Protein AF-A0A842WS65-F1 (afdb_monomer_lite)

pLDDT: mean 74.45, std 26.42, range [33.19, 98.75]

Structure (mmCIF, N/CA/C/O backbone):
data_AF-A0A842WS65-F1
#
_entry.id   AF-A0A842WS65-F1
#
loop_
_atom_site.group_PDB
_atom_site.id
_atom_site.type_symbol
_atom_site.label_atom_id
_atom_site.label_alt_id
_atom_site.label_comp_id
_atom_site.label_asym_id
_atom_site.label_entity_id
_atom_site.label_seq_id
_atom_site.pdbx_PDB_ins_code
_atom_site.Cartn_x
_atom_site.Cartn_y
_atom_site.Cartn_z
_atom_site.occupancy
_atom_site.B_iso_or_equiv
_atom_site.auth_seq_id
_atom_site.auth_comp_id
_atom_site.auth_asym_id
_atom_site.auth_atom_id
_atom_site.pdbx_PDB_model_num
ATOM 1 N N . MET A 1 1 ? -5.301 -70.910 -10.678 1.00 36.25 1 MET A N 1
ATOM 2 C CA . MET A 1 1 ? -4.176 -71.791 -11.074 1.00 36.25 1 MET A CA 1
ATOM 3 C C . MET A 1 1 ? -3.152 -70.897 -11.762 1.00 36.25 1 MET A C 1
ATOM 5 O O . MET A 1 1 ? -3.539 -70.263 -12.723 1.00 36.25 1 MET A O 1
ATOM 9 N N . ASN A 1 2 ? -1.916 -70.674 -11.319 1.00 36.38 2 ASN A N 1
ATOM 10 C CA . ASN A 1 2 ? -1.099 -71.299 -10.286 1.00 36.38 2 ASN A CA 1
ATOM 11 C C . ASN A 1 2 ? -0.185 -70.251 -9.634 1.00 36.38 2 ASN A C 1
ATOM 13 O O . ASN A 1 2 ? 0.339 -69.363 -10.297 1.00 36.38 2 ASN A O 1
ATOM 17 N N . SER A 1 3 ? -0.014 -70.435 -8.329 1.00 40.00 3 SER A N 1
ATOM 18 C CA . SER A 1 3 ? 1.043 -69.904 -7.473 1.00 40.00 3 SER A CA 1
ATOM 19 C C . SER A 1 3 ? 2.404 -70.465 -7.885 1.00 40.00 3 SER A C 1
ATOM 21 O O . SER A 1 3 ? 2.458 -71.653 -8.195 1.00 40.00 3 SER A O 1
ATOM 23 N N . VAL A 1 4 ? 3.474 -69.664 -7.792 1.00 44.34 4 VAL A N 1
ATOM 24 C CA . VAL A 1 4 ? 4.787 -70.122 -7.300 1.00 44.34 4 VAL A CA 1
ATOM 25 C C . VAL A 1 4 ? 5.491 -68.955 -6.586 1.00 44.34 4 VAL A C 1
ATOM 27 O O . VAL A 1 4 ? 5.988 -68.027 -7.219 1.00 44.34 4 VAL A O 1
ATOM 30 N N . GLU A 1 5 ? 5.547 -69.033 -5.253 1.00 41.06 5 GLU A N 1
ATOM 31 C CA . GLU A 1 5 ? 6.566 -68.401 -4.402 1.00 41.06 5 GLU A CA 1
ATOM 32 C C . GLU A 1 5 ? 7.975 -68.872 -4.797 1.00 41.06 5 GLU A C 1
ATOM 34 O O . GLU A 1 5 ? 8.160 -70.074 -4.974 1.00 41.06 5 GLU A O 1
ATOM 39 N N . LYS A 1 6 ? 8.994 -67.999 -4.724 1.00 42.66 6 LYS A N 1
ATOM 40 C CA . LYS A 1 6 ? 10.278 -68.359 -4.088 1.00 42.66 6 LYS A CA 1
ATOM 41 C C . LYS A 1 6 ? 10.908 -67.169 -3.362 1.00 42.66 6 LYS A C 1
ATOM 43 O O . LYS A 1 6 ? 11.130 -66.105 -3.925 1.00 42.66 6 LYS A O 1
AT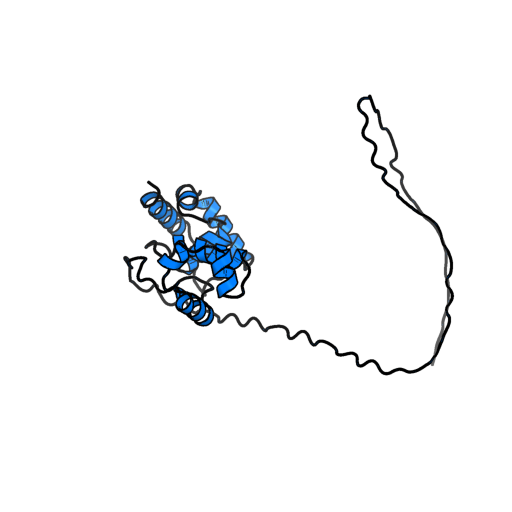OM 48 N N . LYS A 1 7 ? 11.191 -67.427 -2.086 1.00 42.38 7 LYS A N 1
ATOM 49 C CA . LYS A 1 7 ? 11.926 -66.617 -1.112 1.00 42.38 7 LYS A CA 1
ATOM 50 C C . LYS A 1 7 ? 13.417 -66.567 -1.461 1.00 42.38 7 LYS A C 1
ATOM 52 O O . LYS A 1 7 ? 13.964 -67.553 -1.949 1.00 42.38 7 LYS A O 1
ATOM 57 N N . GLY A 1 8 ? 14.076 -65.471 -1.094 1.00 36.41 8 GLY A N 1
ATOM 58 C CA . GLY A 1 8 ? 15.533 -65.366 -1.068 1.00 36.41 8 GLY A CA 1
ATOM 59 C C . GLY A 1 8 ? 15.984 -64.034 -0.477 1.00 36.41 8 GLY A C 1
ATOM 60 O O . GLY A 1 8 ? 16.108 -63.053 -1.196 1.00 36.41 8 GLY A O 1
ATOM 61 N N . ALA A 1 9 ? 16.199 -64.003 0.838 1.00 36.16 9 ALA A N 1
ATOM 62 C CA . ALA A 1 9 ? 16.915 -62.931 1.519 1.00 36.16 9 ALA A CA 1
ATOM 63 C C . ALA A 1 9 ? 18.428 -63.158 1.367 1.00 36.16 9 ALA A C 1
ATOM 65 O O . ALA A 1 9 ? 18.890 -64.277 1.590 1.00 36.16 9 ALA A O 1
ATOM 66 N N . VAL A 1 10 ? 19.191 -62.109 1.047 1.00 39.78 10 VAL A N 1
ATOM 67 C CA . VAL A 1 10 ? 20.645 -62.062 1.258 1.00 39.78 10 VAL A CA 1
ATOM 68 C C . VAL A 1 10 ? 21.022 -60.715 1.873 1.00 39.78 10 VAL A C 1
ATOM 70 O O . VAL A 1 10 ? 20.519 -59.661 1.498 1.00 39.78 10 VAL A O 1
ATOM 73 N N . VAL A 1 11 ? 21.875 -60.840 2.880 1.00 37.31 11 VAL A N 1
ATOM 74 C CA . VAL A 1 11 ? 22.388 -59.884 3.859 1.00 37.31 11 VAL A CA 1
ATOM 75 C C . VAL A 1 11 ? 23.698 -59.246 3.362 1.00 37.31 11 VAL A C 1
ATOM 77 O O . VAL A 1 11 ? 24.476 -59.919 2.694 1.00 37.31 11 VAL A O 1
ATOM 80 N N . GLY A 1 12 ? 23.985 -58.010 3.798 1.00 33.19 12 GLY A N 1
ATOM 81 C CA . GLY A 1 12 ? 25.326 -57.383 3.810 1.00 33.19 12 GLY A CA 1
ATOM 82 C C . GLY A 1 12 ? 25.545 -56.348 2.695 1.00 33.19 12 GLY A C 1
ATOM 83 O O . GLY A 1 12 ? 25.131 -56.569 1.570 1.00 33.19 12 GLY A O 1
ATOM 84 N N . THR A 1 13 ? 26.191 -55.192 2.884 1.00 42.78 13 THR A N 1
ATOM 85 C CA . THR A 1 13 ? 27.111 -54.755 3.946 1.00 42.78 13 THR A CA 1
ATOM 86 C C . THR A 1 13 ? 27.226 -53.222 3.925 1.00 42.78 13 THR A C 1
ATOM 88 O O . THR A 1 13 ? 27.045 -52.582 2.894 1.00 42.78 13 THR A O 1
ATOM 91 N N . ILE A 1 14 ? 27.541 -52.663 5.088 1.00 40.03 14 ILE A N 1
ATOM 92 C CA . ILE A 1 14 ? 27.748 -51.250 5.423 1.00 40.03 14 ILE A CA 1
ATOM 93 C C . ILE A 1 14 ? 29.035 -50.698 4.783 1.00 40.03 14 ILE A C 1
ATOM 95 O O . ILE A 1 14 ? 30.067 -51.361 4.851 1.00 40.03 14 ILE A O 1
ATOM 99 N N . VAL A 1 15 ? 29.017 -49.449 4.296 1.00 39.81 15 VAL A N 1
ATOM 100 C CA . VAL A 1 15 ? 30.226 -48.608 4.192 1.00 39.81 15 VAL A CA 1
ATOM 101 C C . VAL A 1 15 ? 29.919 -47.222 4.769 1.00 39.81 15 VAL A C 1
ATOM 103 O O . VAL A 1 15 ? 29.344 -46.365 4.104 1.00 39.81 15 VAL A O 1
ATOM 106 N N . PHE A 1 16 ? 30.298 -47.018 6.032 1.00 38.03 16 PHE A N 1
ATOM 107 C CA . PHE A 1 16 ? 30.510 -45.695 6.620 1.00 38.03 16 PHE A CA 1
ATOM 108 C C . PHE A 1 16 ? 31.889 -45.208 6.165 1.00 38.03 16 PHE A C 1
ATOM 110 O O . PHE A 1 16 ? 32.888 -45.861 6.464 1.00 38.03 16 PHE A O 1
ATOM 117 N N . SER A 1 17 ? 31.960 -44.075 5.467 1.00 41.72 17 SER A N 1
ATOM 118 C CA . SER A 1 17 ? 33.228 -43.371 5.253 1.00 41.72 17 SER A CA 1
ATOM 119 C C . SER A 1 17 ? 33.336 -42.268 6.296 1.00 41.72 17 SER A C 1
ATOM 121 O O . SER A 1 17 ? 32.521 -41.345 6.331 1.00 41.72 17 SER A O 1
ATOM 123 N N . GLY A 1 18 ? 34.287 -42.443 7.210 1.00 36.81 18 GLY A N 1
ATOM 124 C CA . GLY A 1 18 ? 34.534 -41.553 8.329 1.00 36.81 18 GLY A CA 1
ATOM 125 C C . GLY A 1 18 ? 35.313 -40.312 7.917 1.00 36.81 18 GLY A C 1
ATOM 126 O O . GLY A 1 18 ? 36.298 -40.394 7.189 1.00 36.81 18 GLY A O 1
ATOM 127 N N . ILE A 1 19 ? 34.909 -39.171 8.468 1.00 41.81 19 ILE A N 1
ATOM 128 C CA . ILE A 1 19 ? 35.788 -38.018 8.646 1.00 41.81 19 ILE A CA 1
ATOM 129 C C . ILE A 1 19 ? 35.667 -37.591 10.111 1.00 41.81 19 ILE A C 1
ATOM 131 O O . ILE A 1 19 ? 34.775 -36.854 10.513 1.00 41.81 19 ILE A O 1
ATOM 135 N N . ALA A 1 20 ? 36.579 -38.128 10.910 1.00 37.66 20 ALA A N 1
ATOM 136 C CA . ALA A 1 20 ? 37.087 -37.569 12.157 1.00 37.66 20 ALA A CA 1
ATOM 137 C C . ALA A 1 20 ? 38.602 -37.439 11.889 1.00 37.66 20 ALA A C 1
ATOM 139 O O . ALA A 1 20 ? 39.156 -38.298 11.210 1.00 37.66 20 ALA A O 1
ATOM 140 N N . LEU A 1 21 ? 39.384 -36.448 12.295 1.00 36.41 21 LEU A N 1
ATOM 141 C CA . LEU A 1 21 ? 39.378 -35.502 13.401 1.00 36.41 21 LEU A CA 1
ATOM 142 C C . LEU A 1 21 ? 40.657 -34.666 13.175 1.00 36.41 21 LEU A C 1
ATOM 144 O O . LEU A 1 21 ? 41.669 -35.263 12.817 1.00 36.41 21 LEU A O 1
ATOM 148 N N . LEU A 1 22 ? 40.674 -33.360 13.458 1.00 37.03 22 LEU A N 1
ATOM 149 C CA . LEU A 1 22 ? 41.821 -32.747 14.154 1.00 37.03 22 LEU A CA 1
ATOM 150 C C . LEU A 1 22 ? 41.483 -31.339 14.651 1.00 37.03 22 LEU A C 1
ATOM 152 O O . LEU A 1 22 ? 41.549 -30.347 13.933 1.00 37.03 22 LEU A O 1
ATOM 156 N N . LEU A 1 23 ? 41.112 -31.306 15.930 1.00 38.16 23 LEU A N 1
ATOM 157 C CA . LEU A 1 23 ? 41.111 -30.134 16.792 1.00 38.16 23 LEU A CA 1
ATOM 158 C C . LEU A 1 23 ? 42.559 -29.775 17.156 1.00 38.16 23 LEU A C 1
ATOM 160 O O . LEU A 1 23 ? 43.292 -30.629 17.655 1.00 38.16 23 LEU A O 1
ATOM 164 N N . LEU A 1 24 ? 42.930 -28.504 17.011 1.00 40.28 24 LEU A N 1
ATOM 165 C CA . LEU A 1 24 ? 43.974 -27.881 17.824 1.00 40.28 24 LEU A CA 1
ATOM 166 C C . LEU A 1 24 ? 43.319 -26.794 18.674 1.00 40.28 24 LEU A C 1
ATOM 168 O O . LEU A 1 24 ? 42.900 -25.754 18.174 1.00 40.28 24 LEU A O 1
ATOM 172 N N . ILE A 1 25 ? 43.203 -27.086 19.968 1.00 47.69 25 ILE A N 1
ATOM 173 C CA . ILE A 1 25 ? 42.774 -26.157 21.011 1.00 47.69 25 ILE A CA 1
ATOM 174 C C . ILE A 1 25 ? 44.030 -25.497 21.586 1.00 47.69 25 ILE A C 1
ATOM 176 O O . ILE A 1 25 ? 44.954 -26.195 22.001 1.00 47.69 25 ILE A O 1
ATOM 180 N N . ALA A 1 26 ? 44.017 -24.170 21.695 1.00 40.81 26 ALA A N 1
ATOM 181 C CA . ALA A 1 26 ? 44.806 -23.443 22.682 1.00 40.81 26 ALA A CA 1
ATOM 182 C C . ALA A 1 26 ? 43.869 -22.515 23.479 1.00 40.81 26 ALA A C 1
ATOM 184 O O . ALA A 1 26 ? 43.263 -21.600 22.932 1.00 40.81 26 ALA A O 1
ATOM 185 N N . SER A 1 27 ? 43.725 -22.875 24.759 1.00 41.81 27 SER A N 1
ATOM 186 C CA . SER A 1 27 ? 43.326 -22.131 25.972 1.00 41.81 27 SER A CA 1
ATOM 187 C C . SER A 1 27 ? 43.195 -20.599 25.863 1.00 41.81 27 SER A C 1
ATOM 189 O O . SER A 1 27 ? 44.011 -19.969 25.206 1.00 41.81 27 SER A O 1
ATOM 191 N N . SER A 1 28 ? 42.300 -19.900 26.567 1.00 43.81 28 SER A N 1
ATOM 192 C CA . SER A 1 28 ? 41.825 -20.094 27.947 1.00 43.81 28 SER A CA 1
ATOM 193 C C . SER A 1 28 ? 40.566 -19.252 28.218 1.00 43.81 28 SER A C 1
ATOM 195 O O . SER A 1 28 ? 40.611 -18.039 28.036 1.00 43.81 28 SER A O 1
ATOM 197 N N . ASN A 1 29 ? 39.480 -19.853 28.709 1.00 49.78 29 ASN A N 1
ATOM 198 C CA . ASN A 1 29 ? 38.799 -19.443 29.947 1.00 49.78 29 ASN A CA 1
ATOM 199 C C . ASN A 1 29 ? 37.541 -20.288 30.181 1.00 49.78 29 ASN A C 1
ATOM 201 O O . ASN A 1 29 ? 36.816 -20.669 29.269 1.00 49.78 29 ASN A O 1
ATOM 205 N N . THR A 1 30 ? 37.355 -20.624 31.447 1.00 45.31 30 THR A N 1
ATOM 206 C CA . THR A 1 30 ? 36.402 -21.576 32.007 1.00 45.31 30 THR A CA 1
ATOM 207 C C . THR A 1 30 ? 34.962 -21.073 31.943 1.00 45.31 30 THR A C 1
ATOM 209 O O . THR A 1 30 ? 34.657 -20.065 32.574 1.00 45.31 30 THR A O 1
ATOM 212 N N . PHE A 1 31 ? 34.059 -21.819 31.305 1.00 43.34 31 PHE A N 1
ATOM 213 C CA . PHE A 1 31 ? 32.659 -21.864 31.732 1.00 43.34 31 PHE A CA 1
ATOM 214 C C . PHE A 1 31 ? 32.044 -23.224 31.378 1.00 43.34 31 PHE A C 1
ATOM 216 O O . PHE A 1 31 ? 31.830 -23.559 30.216 1.00 43.34 31 PHE A O 1
ATOM 223 N N . SER A 1 32 ? 31.820 -24.030 32.413 1.00 38.50 32 SER A N 1
ATOM 224 C CA . SER A 1 32 ? 31.104 -25.300 32.358 1.00 38.50 32 SER A CA 1
ATOM 225 C C . SER A 1 32 ? 29.605 -25.049 32.230 1.00 38.50 32 SER A C 1
ATOM 227 O O . SER A 1 32 ? 29.029 -24.496 33.160 1.00 38.50 32 SER A O 1
ATOM 229 N N . VAL A 1 33 ? 28.960 -25.556 31.177 1.00 44.59 33 VAL A N 1
ATOM 230 C CA . VAL A 1 33 ? 27.624 -26.166 31.288 1.00 44.59 33 VAL A CA 1
ATOM 231 C C . VAL A 1 33 ? 27.581 -27.390 30.374 1.00 44.59 33 VAL A C 1
ATOM 233 O O . VAL A 1 33 ? 28.032 -27.375 29.235 1.00 44.59 33 VAL A O 1
ATOM 236 N N . VAL A 1 34 ? 27.109 -28.476 30.969 1.00 40.84 34 VAL A N 1
ATOM 237 C CA . VAL A 1 34 ? 27.192 -29.875 30.563 1.00 40.84 34 VAL A CA 1
ATOM 238 C C . VAL A 1 34 ? 26.205 -30.191 29.437 1.00 40.84 34 VAL A C 1
ATOM 240 O O . VAL A 1 34 ? 24.996 -30.098 29.630 1.00 40.84 34 VAL A O 1
ATOM 243 N N . THR A 1 35 ? 26.711 -30.646 28.290 1.00 42.34 35 THR A N 1
ATOM 244 C CA . THR A 1 35 ? 25.914 -31.309 27.248 1.00 42.34 35 THR A CA 1
ATOM 245 C C . THR A 1 35 ? 25.802 -32.793 27.594 1.00 42.34 35 THR A C 1
ATOM 247 O O . THR A 1 35 ? 26.763 -33.544 27.428 1.00 42.34 35 THR A O 1
ATOM 250 N N . LEU A 1 36 ? 24.647 -33.229 28.104 1.00 36.41 36 LEU A N 1
ATOM 251 C CA . LEU A 1 36 ? 24.378 -34.641 28.382 1.00 36.41 36 LEU A CA 1
ATOM 252 C C . LEU A 1 36 ? 23.701 -35.287 27.166 1.00 36.41 36 LEU A C 1
ATOM 254 O O . LEU A 1 36 ? 22.500 -35.151 26.950 1.00 36.41 36 LEU A O 1
ATOM 258 N N . LEU A 1 37 ? 24.504 -35.989 26.371 1.00 38.34 37 LEU A N 1
ATOM 259 C CA . LEU A 1 37 ? 24.080 -36.789 25.228 1.00 38.34 37 LEU A CA 1
ATOM 260 C C . LEU A 1 37 ? 23.993 -38.251 25.693 1.00 38.34 37 LEU A C 1
ATOM 262 O O . LEU A 1 37 ? 25.013 -38.920 25.836 1.00 38.34 37 LEU A O 1
ATOM 266 N N . MET A 1 38 ? 22.782 -38.732 25.990 1.00 42.47 38 MET A N 1
ATOM 267 C CA . MET A 1 38 ? 22.543 -40.128 26.378 1.00 42.47 38 MET A CA 1
ATOM 268 C C . MET A 1 38 ? 22.112 -40.941 25.158 1.00 42.47 38 MET A C 1
ATOM 270 O O . MET A 1 38 ? 20.960 -40.898 24.734 1.00 42.47 38 MET A O 1
ATOM 274 N N . ILE A 1 39 ? 23.064 -41.698 24.618 1.00 43.19 39 ILE A N 1
ATOM 275 C CA . ILE A 1 39 ? 22.826 -42.861 23.762 1.00 43.19 39 ILE A CA 1
ATOM 276 C C . ILE A 1 39 ? 22.872 -44.097 24.671 1.00 43.19 39 ILE A C 1
ATOM 278 O O . ILE A 1 39 ? 23.916 -44.395 25.246 1.00 43.19 39 ILE A O 1
ATOM 282 N N . SER A 1 40 ? 21.774 -44.844 24.769 1.00 42.31 40 SER A N 1
ATOM 283 C CA . SER A 1 40 ? 21.774 -46.257 25.183 1.00 42.31 40 SER A CA 1
ATOM 284 C C . SER A 1 40 ? 20.545 -46.943 24.566 1.00 42.31 40 SER A C 1
ATOM 286 O O . SER A 1 40 ? 19.411 -46.524 24.748 1.00 42.31 40 SER A O 1
ATOM 288 N N . ALA A 1 41 ? 20.758 -47.780 23.551 1.00 40.25 41 ALA A N 1
ATOM 289 C CA . ALA A 1 41 ? 20.905 -49.235 23.657 1.00 40.25 41 ALA A CA 1
ATOM 290 C C . ALA A 1 41 ? 19.577 -49.969 23.938 1.00 40.25 41 ALA A C 1
ATOM 292 O O . ALA A 1 41 ? 19.127 -50.088 25.069 1.00 40.25 41 ALA A O 1
ATOM 293 N N . THR A 1 42 ? 18.995 -50.469 22.842 1.00 49.44 42 THR A N 1
ATOM 294 C CA . THR A 1 42 ? 18.310 -51.766 22.679 1.00 49.44 42 THR A CA 1
ATOM 295 C C . THR A 1 42 ? 17.636 -52.407 23.897 1.00 49.44 42 THR A C 1
ATOM 297 O O . THR A 1 42 ? 18.300 -52.946 24.780 1.00 49.44 42 THR A O 1
ATOM 300 N N . GLY A 1 43 ? 16.313 -52.550 23.813 1.00 37.38 43 GLY A N 1
ATOM 301 C CA . GLY A 1 43 ? 15.549 -53.533 24.576 1.00 37.38 43 GLY A CA 1
ATOM 302 C C . GLY A 1 43 ? 14.216 -53.820 23.893 1.00 37.38 43 GLY A C 1
ATOM 303 O O . GLY A 1 43 ? 13.378 -52.931 23.791 1.00 37.38 43 GLY A O 1
ATOM 304 N N . LEU A 1 44 ? 14.044 -55.050 23.393 1.00 46.81 44 LEU A N 1
ATOM 305 C CA . LEU A 1 44 ? 12.759 -55.594 22.948 1.00 46.81 44 LEU A CA 1
ATOM 306 C C . LEU A 1 44 ? 11.692 -55.349 24.027 1.00 46.81 44 LEU A C 1
ATOM 308 O O . LEU A 1 44 ? 11.840 -55.842 25.145 1.00 46.81 44 LEU A O 1
ATOM 312 N N . ILE A 1 45 ? 10.590 -54.687 23.675 1.00 48.16 45 ILE A N 1
ATOM 313 C CA . ILE A 1 45 ? 9.348 -54.752 24.450 1.00 48.16 45 ILE A CA 1
ATOM 314 C C . ILE A 1 45 ? 8.311 -55.448 23.582 1.00 48.16 45 ILE A C 1
ATOM 316 O O . ILE A 1 45 ? 8.062 -55.074 22.436 1.00 48.16 45 ILE A O 1
ATOM 320 N N . GLY A 1 46 ? 7.817 -56.552 24.134 1.00 35.38 46 GLY A N 1
ATOM 321 C CA . GLY A 1 46 ? 7.008 -57.543 23.462 1.00 35.38 46 GLY A CA 1
ATOM 322 C C . GLY A 1 46 ? 5.619 -57.056 23.075 1.00 35.38 46 GLY A C 1
ATOM 323 O O . GLY A 1 46 ? 5.012 -56.191 23.701 1.00 35.38 46 GLY A O 1
ATOM 324 N N . VAL A 1 47 ? 5.111 -57.724 22.046 1.00 40.09 47 VAL A N 1
ATOM 325 C CA . VAL A 1 47 ? 3.690 -57.841 21.750 1.00 40.09 47 VAL A CA 1
ATOM 326 C C . VAL A 1 47 ? 2.996 -58.459 22.966 1.00 40.09 47 VAL A C 1
ATOM 328 O O . VAL A 1 47 ? 3.230 -59.621 23.293 1.00 40.09 47 VAL A O 1
ATOM 331 N N . VAL A 1 48 ? 2.116 -57.691 23.606 1.00 36.25 48 VAL A N 1
ATOM 332 C CA . VAL A 1 48 ? 1.031 -58.224 24.434 1.00 36.25 48 VAL A CA 1
ATOM 333 C C . VAL A 1 48 ? -0.271 -57.786 23.781 1.00 36.25 48 VAL A C 1
ATOM 335 O O . VAL A 1 48 ? -0.634 -56.613 23.790 1.00 36.25 48 VAL A O 1
ATOM 338 N N . CYS A 1 49 ? -0.960 -58.751 23.177 1.00 36.16 49 CYS A N 1
ATOM 339 C CA . CYS A 1 49 ? -2.363 -58.615 22.831 1.00 36.16 49 CYS A CA 1
ATOM 340 C C . CYS A 1 49 ? -3.178 -58.580 24.125 1.00 36.16 49 CYS A C 1
ATOM 342 O O . CYS A 1 49 ? -3.262 -59.597 24.809 1.00 36.16 49 CYS A O 1
ATOM 344 N N . SER A 1 50 ? -3.840 -57.458 24.397 1.00 35.34 50 SER A N 1
ATOM 345 C CA . SER A 1 50 ? -5.043 -57.449 25.224 1.00 35.34 50 SER A CA 1
ATOM 346 C C . SER A 1 50 ? -6.183 -56.845 24.425 1.00 35.34 50 SER A C 1
ATOM 348 O O . SER A 1 50 ? -6.185 -55.679 24.040 1.00 35.34 50 SER A O 1
ATOM 350 N N . LYS A 1 51 ? -7.126 -57.731 24.139 1.00 36.78 51 LYS A N 1
ATOM 351 C CA . LYS A 1 51 ? -8.491 -57.472 23.719 1.00 36.78 51 LYS A CA 1
ATOM 352 C C . LYS A 1 51 ? -9.208 -56.904 24.948 1.00 36.78 51 LYS A C 1
ATOM 354 O O . LYS A 1 51 ? -9.118 -57.537 25.991 1.00 36.78 51 LYS A O 1
ATOM 359 N N . ASP A 1 52 ? -9.814 -55.724 24.842 1.00 34.62 52 ASP A N 1
ATOM 360 C CA . ASP A 1 52 ? -11.173 -55.458 25.338 1.00 34.62 52 ASP A CA 1
ATOM 361 C C . ASP A 1 52 ? -11.589 -53.993 25.126 1.00 34.62 52 ASP A C 1
ATOM 363 O O . ASP A 1 52 ? -11.041 -53.049 25.685 1.00 34.62 52 ASP A O 1
ATOM 367 N N . SER A 1 53 ? -12.579 -53.866 24.245 1.00 42.41 53 SER A N 1
ATOM 368 C CA . SER A 1 53 ? -13.708 -52.940 24.213 1.00 42.41 53 SER A CA 1
ATOM 369 C C . SER A 1 53 ? -13.765 -51.816 25.257 1.00 42.41 53 SER A C 1
ATOM 371 O O . SER A 1 53 ? -14.251 -52.026 26.363 1.00 42.41 53 SER A O 1
ATOM 373 N N . THR A 1 54 ? -13.511 -50.583 24.817 1.00 36.94 54 THR A N 1
ATOM 374 C CA . THR A 1 54 ? -14.321 -49.417 25.204 1.00 36.94 54 THR A CA 1
ATOM 375 C C . THR A 1 54 ? -14.436 -48.458 24.023 1.00 36.94 54 THR A C 1
ATOM 377 O O . THR A 1 54 ? -13.475 -48.175 23.311 1.00 36.94 54 THR A O 1
ATOM 380 N N . ALA A 1 55 ? -15.670 -48.029 23.780 1.00 45.81 55 ALA A N 1
ATOM 381 C CA . ALA A 1 55 ? -16.053 -47.102 22.735 1.00 45.81 55 ALA A CA 1
ATOM 382 C C . ALA A 1 55 ? -15.341 -45.753 22.917 1.00 45.81 55 ALA A C 1
ATOM 384 O O . ALA A 1 55 ? -15.518 -45.084 23.932 1.00 45.81 55 ALA A O 1
ATOM 385 N N . GLY A 1 56 ? -14.561 -45.367 21.912 1.00 34.06 56 GLY A N 1
ATOM 386 C CA . GLY A 1 56 ? -14.060 -44.015 21.716 1.00 34.06 56 GLY A CA 1
ATOM 38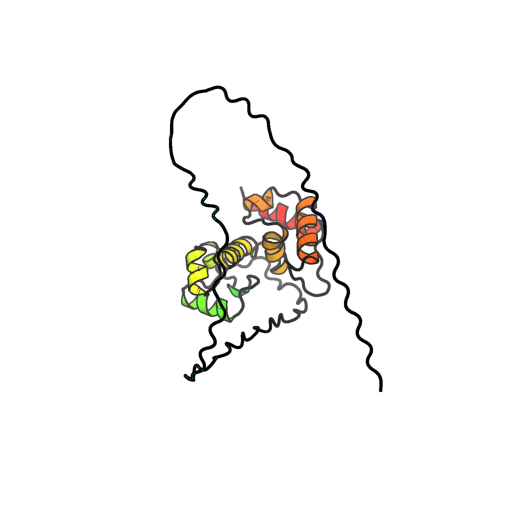7 C C . GLY A 1 56 ? -14.422 -43.604 20.299 1.00 34.06 56 GLY A C 1
ATOM 388 O O . GLY A 1 56 ? -13.858 -44.115 19.336 1.00 34.06 56 GLY A O 1
ATOM 389 N N . GLU A 1 57 ? -15.429 -42.751 20.187 1.00 37.91 57 GLU A N 1
ATOM 390 C CA . GLU A 1 57 ? -15.843 -42.091 18.957 1.00 37.91 57 GLU A CA 1
ATOM 391 C C . GLU A 1 57 ? -14.650 -41.313 18.386 1.00 37.91 57 GLU A C 1
ATOM 393 O O . GLU A 1 57 ? -14.181 -40.340 18.977 1.00 37.91 57 GLU A O 1
ATOM 398 N N . ILE A 1 58 ? -14.117 -41.771 17.252 1.00 35.25 58 ILE A N 1
ATOM 399 C CA . ILE A 1 58 ? -13.188 -40.973 16.456 1.00 35.25 58 ILE A CA 1
ATOM 400 C C . ILE A 1 58 ? -14.045 -39.893 15.803 1.00 35.25 58 ILE A C 1
ATOM 402 O O . ILE A 1 58 ? -14.665 -40.117 14.765 1.00 35.25 58 ILE A O 1
ATOM 406 N N . VAL A 1 59 ? -14.117 -38.726 16.444 1.00 39.91 59 VAL A N 1
ATOM 407 C CA . VAL A 1 59 ? -14.585 -37.508 15.788 1.00 39.91 59 VAL A CA 1
ATOM 408 C C . VAL A 1 59 ? -13.491 -37.118 14.806 1.00 39.91 59 VAL A C 1
ATOM 410 O O . VAL A 1 59 ? -12.522 -36.439 15.141 1.00 39.91 59 VAL A O 1
ATOM 413 N N . GLU A 1 60 ? -13.627 -37.631 13.590 1.00 41.16 60 GLU A N 1
ATOM 414 C CA . GLU A 1 60 ? -12.859 -37.200 12.439 1.00 41.16 60 GLU A CA 1
ATOM 415 C C . GLU A 1 60 ? -13.205 -35.732 12.185 1.00 41.16 60 GLU A C 1
ATOM 417 O O . GLU A 1 60 ? -14.263 -35.391 11.649 1.00 41.16 60 GLU A O 1
ATOM 422 N N . SER A 1 61 ? -12.335 -34.839 12.661 1.00 44.97 61 SER A N 1
ATOM 423 C CA . SER A 1 61 ? -12.416 -33.417 12.378 1.00 44.97 61 SER A CA 1
ATOM 424 C C . SER A 1 61 ? -12.183 -33.233 10.886 1.00 44.97 61 SER A C 1
ATOM 426 O O . SER A 1 61 ? -11.064 -33.162 10.381 1.00 44.97 61 SER A O 1
ATOM 428 N N . ARG A 1 62 ? -13.291 -33.187 10.152 1.00 40.88 62 ARG A N 1
ATOM 429 C CA . ARG A 1 62 ? -13.327 -32.791 8.754 1.00 40.88 62 ARG A CA 1
ATOM 430 C C . ARG A 1 62 ? -12.797 -31.363 8.688 1.00 40.88 62 ARG A C 1
ATOM 432 O O . ARG A 1 62 ? -13.531 -30.416 8.958 1.00 40.88 62 ARG A O 1
ATOM 439 N N . ALA A 1 63 ? -11.515 -31.215 8.366 1.00 43.41 63 ALA A N 1
ATOM 440 C CA . ALA A 1 63 ? -10.952 -29.949 7.942 1.00 43.41 63 ALA A CA 1
ATOM 441 C C . ALA A 1 63 ? -11.760 -29.505 6.718 1.00 43.41 63 ALA A C 1
ATOM 443 O O . ALA A 1 63 ? -11.622 -30.046 5.619 1.00 43.41 63 ALA A O 1
ATOM 444 N N . VAL A 1 64 ? -12.695 -28.585 6.939 1.00 42.12 64 VAL A N 1
ATOM 445 C CA . VAL A 1 64 ? -13.405 -27.909 5.864 1.00 42.12 64 VAL A CA 1
ATOM 446 C C . VAL A 1 64 ? -12.361 -27.021 5.214 1.00 42.12 64 VAL A C 1
ATOM 448 O O . VAL A 1 64 ? -12.020 -25.966 5.741 1.00 42.12 64 VAL A O 1
ATOM 451 N N . ALA A 1 65 ? -11.804 -27.489 4.098 1.00 45.28 65 ALA A N 1
ATOM 452 C CA . ALA A 1 65 ? -11.009 -26.656 3.218 1.00 45.28 65 ALA A CA 1
ATOM 453 C C . ALA A 1 65 ? -11.875 -25.447 2.843 1.00 45.28 65 ALA A C 1
ATOM 455 O O . ALA A 1 65 ? -12.862 -25.578 2.111 1.00 45.28 65 ALA A O 1
ATOM 456 N N . LYS A 1 66 ? -11.545 -24.287 3.419 1.00 43.31 66 LYS A N 1
ATOM 457 C CA . LYS A 1 66 ? -12.104 -22.997 3.031 1.00 43.31 66 LYS A CA 1
ATOM 458 C C . LYS A 1 66 ? -11.779 -22.850 1.550 1.00 43.31 66 LYS A C 1
ATOM 460 O O . LYS A 1 66 ? -10.619 -22.749 1.172 1.00 43.31 66 LYS A O 1
ATOM 465 N N . LYS A 1 67 ? -12.802 -22.960 0.706 1.00 39.91 67 LYS A N 1
ATOM 466 C CA . LYS A 1 67 ? -12.665 -22.738 -0.728 1.00 39.91 67 LYS A CA 1
ATOM 467 C C . LYS A 1 67 ? -12.333 -21.260 -0.901 1.00 39.91 67 LYS A C 1
ATOM 469 O O . LYS A 1 67 ? -13.226 -20.427 -0.772 1.00 39.91 67 LYS A O 1
ATOM 474 N N . GLU A 1 68 ? -11.065 -20.954 -1.136 1.00 44.16 68 GLU A N 1
ATOM 475 C CA . GLU A 1 68 ? -10.633 -19.652 -1.633 1.00 44.16 68 GLU A CA 1
ATOM 476 C C . GLU A 1 68 ? -11.286 -19.454 -3.002 1.00 44.16 68 GLU A C 1
ATOM 478 O O . GLU A 1 68 ? -10.900 -20.040 -4.012 1.00 44.16 68 GLU A O 1
ATOM 483 N N . VAL A 1 69 ? -12.397 -18.722 -3.004 1.00 40.06 69 VAL A N 1
ATOM 484 C CA . VAL A 1 69 ? -13.004 -18.195 -4.219 1.00 40.06 69 VAL A CA 1
ATOM 485 C C . VAL A 1 69 ? -12.497 -16.771 -4.310 1.00 40.06 69 VAL A C 1
ATOM 487 O O . VAL A 1 69 ? -13.097 -15.882 -3.717 1.00 40.06 69 VAL A O 1
ATOM 490 N N . HIS A 1 70 ? -11.379 -16.575 -5.003 1.00 46.72 70 HIS A N 1
ATOM 491 C CA . HIS A 1 70 ? -10.988 -15.249 -5.463 1.00 46.72 70 HIS A CA 1
ATOM 492 C C . HIS A 1 70 ? -11.884 -14.917 -6.663 1.00 46.72 70 HIS A C 1
ATOM 494 O O . HIS A 1 70 ? -11.841 -15.644 -7.666 1.00 46.72 70 HIS A O 1
ATOM 500 N N . PRO A 1 71 ? -12.787 -13.925 -6.561 1.00 54.41 71 PRO A N 1
ATOM 501 C CA . PRO A 1 71 ? -13.513 -13.430 -7.718 1.00 54.41 71 PRO A CA 1
ATOM 502 C C . PRO A 1 71 ? -12.489 -12.953 -8.747 1.00 54.41 71 PRO A C 1
ATOM 504 O O . PRO A 1 71 ? -11.525 -12.285 -8.400 1.00 54.41 71 PRO A O 1
ATOM 507 N N . ILE A 1 72 ? -12.671 -13.340 -10.007 1.00 49.44 72 ILE A N 1
ATOM 508 C CA . ILE A 1 72 ? -11.830 -12.838 -11.092 1.00 49.44 72 ILE A CA 1
ATOM 509 C C . ILE A 1 72 ? -12.271 -11.392 -11.308 1.00 49.44 72 ILE A C 1
ATOM 511 O O . ILE A 1 72 ? -13.336 -11.171 -11.888 1.00 49.44 72 ILE A O 1
ATOM 515 N N . GLU A 1 73 ? -11.511 -10.439 -10.781 1.00 58.44 73 GLU A N 1
ATOM 516 C CA . GLU A 1 73 ? -11.817 -9.022 -10.925 1.00 58.44 73 GLU A CA 1
ATOM 517 C C . GLU A 1 73 ? -11.577 -8.591 -12.377 1.00 58.44 73 GLU A C 1
ATOM 519 O O . GLU A 1 73 ? -10.526 -8.841 -12.981 1.00 58.44 73 GLU A O 1
ATOM 524 N N . GLU A 1 74 ? -12.620 -8.043 -12.998 1.00 56.97 74 GLU A N 1
ATOM 525 C CA . GLU A 1 74 ? -12.535 -7.450 -14.326 1.00 56.97 74 GLU A CA 1
ATOM 526 C C . GLU A 1 74 ? -12.120 -5.995 -14.144 1.00 56.97 74 GLU A C 1
ATOM 528 O O . GLU A 1 74 ? -12.792 -5.263 -13.425 1.00 56.97 74 GLU A O 1
ATOM 533 N N . TYR A 1 75 ? -11.016 -5.590 -14.781 1.00 54.56 75 TYR A N 1
ATOM 534 C CA . TYR A 1 75 ? -10.486 -4.233 -14.665 1.00 54.56 75 TYR A CA 1
ATOM 535 C C . TYR A 1 75 ? -11.565 -3.205 -15.020 1.00 54.56 75 TYR A C 1
ATOM 537 O O . TYR A 1 75 ? -11.954 -3.066 -16.185 1.00 54.56 75 TYR A O 1
ATOM 545 N N . VAL A 1 76 ? -12.033 -2.477 -14.010 1.00 52.41 76 VAL A N 1
ATOM 546 C CA . VAL A 1 76 ? -12.845 -1.280 -14.198 1.00 52.41 76 VAL A CA 1
ATOM 547 C C . VAL A 1 76 ? -11.861 -0.113 -14.297 1.00 52.41 76 VAL A C 1
ATOM 549 O O . VAL A 1 76 ? -11.029 0.034 -13.404 1.00 52.41 76 VAL A O 1
ATOM 552 N N . PRO A 1 77 ? -11.891 0.690 -15.379 1.00 50.09 77 PRO A N 1
ATOM 553 C CA . PRO A 1 77 ? -10.982 1.818 -15.520 1.00 50.09 77 PRO A CA 1
ATOM 554 C C . PRO A 1 77 ? -11.079 2.738 -14.305 1.00 50.09 77 PRO A C 1
ATOM 556 O O . PRO A 1 77 ? -12.164 2.959 -13.765 1.00 50.09 77 PRO A O 1
ATOM 559 N N . GLU A 1 78 ? -9.916 3.248 -13.915 1.00 52.34 78 GLU A N 1
ATOM 560 C CA . GLU A 1 78 ? -9.685 4.053 -12.722 1.00 52.34 78 GLU A CA 1
ATOM 561 C C . GLU A 1 78 ? -10.751 5.142 -12.547 1.00 52.34 78 GLU A C 1
ATOM 563 O O . GLU A 1 78 ? -11.058 5.907 -13.467 1.00 52.34 78 GLU A O 1
ATOM 568 N N . VAL A 1 79 ? -11.347 5.193 -11.354 1.00 42.66 79 VAL A N 1
ATOM 569 C CA . VAL A 1 79 ? -12.254 6.271 -10.972 1.00 42.66 79 VAL A CA 1
ATOM 570 C C . VAL A 1 79 ? -11.438 7.564 -10.977 1.00 42.66 79 VAL A C 1
ATOM 572 O O . VAL A 1 79 ? -10.588 7.765 -10.116 1.00 42.66 79 VAL A O 1
ATOM 575 N N . GLU A 1 80 ? -11.693 8.449 -11.946 1.00 45.34 80 GLU A N 1
ATOM 576 C CA . GLU A 1 80 ? -11.119 9.798 -11.982 1.00 45.34 80 GLU A CA 1
ATOM 577 C C . GLU A 1 80 ? -11.608 10.614 -10.768 1.00 45.34 80 GLU A C 1
ATOM 579 O O . GLU A 1 80 ? -12.522 11.433 -10.866 1.00 45.34 80 GLU A O 1
ATOM 584 N N . ILE A 1 81 ? -10.982 10.433 -9.605 1.00 43.41 81 ILE A N 1
ATOM 585 C CA . ILE A 1 81 ? -10.942 11.458 -8.558 1.00 43.41 81 ILE A CA 1
ATOM 586 C C . ILE A 1 81 ? -9.466 11.758 -8.268 1.00 43.41 81 ILE A C 1
ATOM 588 O O . ILE A 1 81 ? -8.909 11.291 -7.277 1.00 43.41 81 ILE A O 1
ATOM 592 N N . PRO A 1 82 ? -8.809 12.557 -9.128 1.00 51.06 82 PRO A N 1
ATOM 593 C CA . PRO A 1 82 ? -7.371 12.821 -9.060 1.00 51.06 82 PRO A CA 1
ATOM 594 C C . PRO A 1 82 ? -6.959 13.813 -7.949 1.00 51.06 82 PRO A C 1
ATOM 596 O O . PRO A 1 82 ? -5.981 14.532 -8.124 1.00 51.06 82 PRO A O 1
ATOM 599 N N . ASP A 1 83 ? -7.702 13.903 -6.840 1.00 45.09 83 ASP A N 1
ATOM 600 C CA . ASP A 1 83 ? -7.420 14.748 -5.658 1.00 45.09 83 ASP A CA 1
ATOM 601 C C . ASP A 1 83 ? -8.393 14.409 -4.505 1.00 45.09 83 ASP A C 1
ATOM 603 O O . ASP A 1 83 ? -9.050 15.284 -3.933 1.00 45.09 83 ASP A O 1
ATOM 607 N N . ALA A 1 84 ? -8.582 13.131 -4.173 1.00 47.59 84 ALA A N 1
ATOM 608 C CA . ALA A 1 84 ? -9.370 12.821 -2.986 1.00 47.59 84 ALA A CA 1
ATOM 609 C C . ALA A 1 84 ? -8.602 13.296 -1.743 1.00 47.59 84 ALA A C 1
ATOM 611 O O . ALA A 1 84 ? -7.469 12.890 -1.491 1.00 47.59 84 ALA A O 1
ATOM 612 N N . VAL A 1 85 ? -9.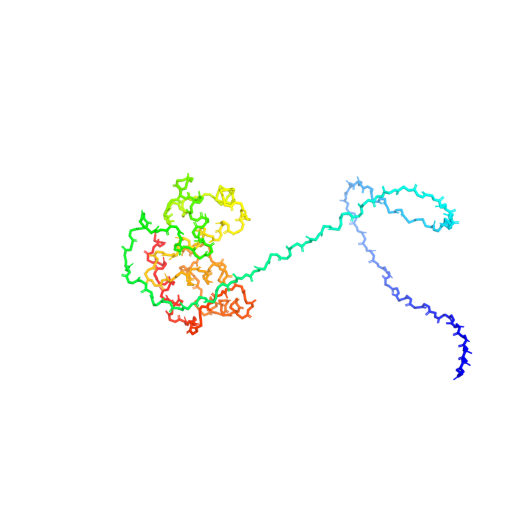225 14.184 -0.968 1.00 60.88 85 VAL A N 1
ATOM 613 C CA . VAL A 1 85 ? -8.757 14.555 0.368 1.00 60.88 85 VAL A CA 1
ATOM 614 C C . VAL A 1 85 ? -8.600 13.244 1.136 1.00 60.88 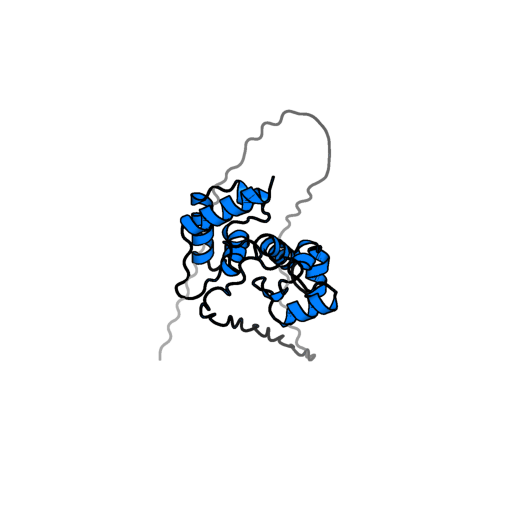85 VAL A C 1
ATOM 616 O O . VAL A 1 85 ? -9.577 12.503 1.253 1.00 60.88 85 VAL A O 1
ATOM 619 N N . LEU A 1 86 ? -7.383 12.923 1.579 1.00 65.44 86 LEU A N 1
ATOM 620 C CA . LEU A 1 86 ? -7.017 11.655 2.226 1.00 65.44 86 LEU A CA 1
ATOM 621 C C . LEU A 1 86 ? -8.026 11.264 3.323 1.00 65.44 86 LEU A C 1
ATOM 623 O O . LEU A 1 86 ? -8.393 10.101 3.470 1.00 65.44 86 LEU A O 1
ATOM 627 N N . GLU A 1 87 ? -8.536 12.274 4.030 1.00 72.94 87 GLU A N 1
ATOM 628 C CA . GLU A 1 87 ? -9.571 12.219 5.064 1.00 72.94 87 GLU A CA 1
ATOM 629 C C . GLU A 1 87 ? -10.978 11.830 4.558 1.00 72.94 87 GLU A C 1
ATOM 631 O O . GLU A 1 87 ? -11.924 11.812 5.341 1.00 72.94 87 GLU A O 1
ATOM 636 N N . SER A 1 88 ? -11.161 11.560 3.266 1.00 82.25 88 SER A N 1
ATOM 637 C CA . SER A 1 88 ? -12.452 11.206 2.655 1.00 82.25 88 SER A CA 1
ATOM 638 C C . SER A 1 88 ? -12.418 9.932 1.810 1.00 82.25 88 SER A C 1
ATOM 640 O O . SER A 1 88 ? -13.483 9.450 1.421 1.00 82.25 88 SER A O 1
ATOM 642 N N . LEU A 1 89 ? -11.231 9.370 1.549 1.00 87.44 89 LEU A N 1
ATOM 643 C CA . LEU A 1 89 ? -11.093 8.104 0.830 1.00 87.44 89 LEU A CA 1
ATOM 644 C C . LEU A 1 89 ? -11.632 6.950 1.690 1.00 87.44 89 LEU A C 1
ATOM 646 O O . LEU A 1 89 ? -11.146 6.778 2.815 1.00 87.44 89 LEU A O 1
ATOM 650 N N . PRO A 1 90 ? -12.612 6.165 1.202 1.00 91.94 90 PRO A N 1
ATOM 651 C CA . PRO A 1 90 ? -13.131 5.009 1.924 1.00 91.94 90 PRO A CA 1
ATOM 652 C C . PRO A 1 90 ? -12.039 3.985 2.224 1.00 91.94 90 PRO A C 1
ATOM 654 O O . PRO A 1 90 ? -11.137 3.765 1.423 1.00 91.94 90 PRO A O 1
ATOM 657 N N . ILE A 1 91 ? -12.142 3.324 3.375 1.00 94.56 91 ILE A N 1
ATOM 658 C CA . ILE A 1 91 ? -11.164 2.315 3.785 1.00 94.56 91 ILE A CA 1
ATOM 659 C C . ILE A 1 91 ? -11.099 1.104 2.835 1.00 94.56 91 ILE A C 1
ATOM 661 O O . ILE A 1 91 ? -10.043 0.495 2.699 1.00 94.56 91 ILE A O 1
ATOM 665 N N . GLU A 1 92 ? -12.199 0.787 2.145 1.00 95.12 92 GLU A N 1
ATOM 666 C CA . GLU A 1 92 ? -12.270 -0.306 1.166 1.00 95.12 92 GLU A CA 1
ATOM 667 C C . GLU A 1 92 ? -11.526 -0.052 -0.152 1.00 95.12 92 GLU A C 1
ATOM 669 O O . GLU A 1 92 ? -11.465 -0.952 -0.975 1.00 95.12 92 GLU A O 1
ATOM 674 N N . THR A 1 93 ? -10.940 1.132 -0.349 1.00 91.75 93 THR A N 1
ATOM 675 C CA . THR A 1 93 ? -9.993 1.399 -1.452 1.00 91.75 93 THR A CA 1
ATOM 676 C C . THR A 1 93 ? -8.660 0.658 -1.262 1.00 91.75 93 THR A C 1
ATOM 678 O O . THR A 1 93 ? -7.817 0.622 -2.150 1.00 91.75 93 THR A O 1
ATOM 681 N N . ILE A 1 94 ? -8.406 0.096 -0.078 1.00 95.56 94 ILE A N 1
ATOM 682 C CA . ILE A 1 94 ? -7.194 -0.683 0.177 1.00 95.56 94 ILE A CA 1
ATOM 683 C C . ILE A 1 94 ? -7.419 -2.135 -0.220 1.00 95.56 94 ILE A C 1
ATOM 685 O O . ILE A 1 94 ? -8.271 -2.808 0.366 1.00 95.56 94 ILE A O 1
ATOM 689 N N . GLU A 1 95 ? -6.587 -2.631 -1.134 1.00 94.25 95 GLU A N 1
ATOM 690 C CA . GLU A 1 95 ? -6.656 -4.014 -1.601 1.00 94.25 95 GLU A CA 1
ATOM 691 C C . GLU A 1 95 ? -6.604 -5.016 -0.432 1.00 94.25 95 GLU A C 1
ATOM 693 O O . GLU A 1 95 ? -5.850 -4.879 0.543 1.00 94.25 95 GLU A O 1
ATOM 698 N N . GLY A 1 96 ? -7.487 -6.013 -0.490 1.00 94.75 96 GLY A N 1
ATOM 699 C CA . GLY A 1 96 ? -7.734 -6.958 0.599 1.00 94.75 96 GLY A CA 1
ATOM 700 C C . GLY A 1 96 ? -8.666 -6.464 1.722 1.00 94.75 96 GLY A C 1
ATOM 701 O O . GLY A 1 96 ? -9.093 -7.292 2.533 1.00 94.75 96 GLY A O 1
ATOM 702 N N . ILE A 1 97 ? -9.053 -5.181 1.775 1.00 96.56 97 ILE A N 1
ATOM 703 C CA . ILE A 1 97 ? -10.098 -4.674 2.685 1.00 96.56 97 ILE A CA 1
ATOM 704 C C . ILE A 1 97 ? -11.443 -4.627 1.959 1.00 96.56 97 ILE A C 1
ATOM 706 O O . ILE A 1 97 ? -11.930 -3.593 1.515 1.00 96.56 97 ILE A O 1
ATOM 710 N N . GLY A 1 98 ? -12.107 -5.779 1.897 1.00 95.38 98 GLY A N 1
ATOM 711 C CA . GLY A 1 98 ? -13.491 -5.842 1.437 1.00 95.38 98 GLY A CA 1
ATOM 712 C C . GLY A 1 98 ? -14.490 -5.286 2.460 1.00 95.38 98 GLY A C 1
ATOM 713 O O . GLY A 1 98 ? -14.171 -5.030 3.622 1.00 95.38 98 GLY A O 1
ATOM 714 N N . LYS A 1 99 ? -15.762 -5.216 2.051 1.00 95.81 99 LYS A N 1
ATOM 715 C CA . LYS A 1 99 ? -16.888 -4.703 2.855 1.00 95.81 99 LYS A CA 1
ATOM 716 C C . LYS A 1 99 ? -16.941 -5.211 4.305 1.00 95.81 99 LYS A C 1
ATOM 718 O O . LYS A 1 99 ? -17.321 -4.450 5.186 1.00 95.81 99 LYS A O 1
ATOM 723 N N . ALA A 1 100 ? -16.612 -6.484 4.544 1.00 96.69 100 ALA A N 1
ATOM 724 C CA . ALA A 1 100 ? -16.642 -7.073 5.884 1.00 96.69 100 ALA A CA 1
ATOM 725 C C . ALA A 1 100 ? -15.610 -6.411 6.813 1.00 96.69 100 ALA A C 1
ATOM 727 O O . ALA A 1 100 ? -15.986 -5.829 7.824 1.00 96.69 100 ALA A O 1
ATOM 728 N N . TYR A 1 101 ? -14.335 -6.399 6.412 1.00 98.31 101 TYR A N 1
ATOM 729 C CA . TYR A 1 101 ? -13.276 -5.734 7.174 1.00 98.31 101 TYR A CA 1
ATOM 730 C C . TYR A 1 101 ? -13.482 -4.218 7.241 1.00 98.31 101 TYR A C 1
ATOM 732 O O . TYR A 1 101 ? -13.258 -3.610 8.285 1.00 98.31 101 TYR A O 1
ATOM 740 N N . GLY A 1 102 ? -13.982 -3.604 6.166 1.00 97.56 102 GLY A N 1
ATOM 741 C CA . GLY A 1 102 ? -14.329 -2.184 6.167 1.00 97.56 102 GLY A CA 1
ATOM 742 C C . GLY A 1 102 ? -15.431 -1.830 7.174 1.00 97.56 102 GLY A C 1
ATOM 743 O O . GLY A 1 102 ? -15.378 -0.774 7.804 1.00 97.56 102 GLY A O 1
ATOM 744 N N . GLU A 1 103 ? -16.422 -2.704 7.378 1.00 97.81 103 GLU A N 1
ATOM 745 C CA . GLU A 1 103 ? -17.449 -2.530 8.413 1.00 97.81 103 GLU A CA 1
ATOM 746 C C . GLU A 1 103 ? -16.863 -2.637 9.826 1.00 97.81 103 GLU A C 1
ATOM 748 O O . GLU A 1 103 ? -17.146 -1.771 10.658 1.00 97.81 103 GLU A O 1
ATOM 753 N N . ASP A 1 104 ? -15.999 -3.621 10.079 1.00 98.38 104 ASP A N 1
ATOM 754 C CA . ASP A 1 104 ? -15.327 -3.791 11.373 1.00 98.38 104 ASP A CA 1
ATOM 755 C C . ASP A 1 104 ? -14.456 -2.573 11.726 1.00 98.38 104 ASP A C 1
ATOM 757 O O . ASP A 1 104 ? -14.554 -2.025 12.830 1.00 98.38 104 ASP A O 1
ATOM 761 N N . LEU A 1 105 ? -13.667 -2.082 10.765 1.00 98.44 105 LEU A N 1
ATOM 762 C CA . LEU A 1 105 ? -12.812 -0.903 10.927 1.00 98.44 105 LEU A CA 1
ATOM 763 C C . LEU A 1 105 ? -13.627 0.368 11.181 1.00 98.44 105 LEU A C 1
ATOM 765 O O . LEU A 1 105 ? -13.340 1.103 12.131 1.00 98.44 105 LEU A O 1
ATOM 769 N N . ARG A 1 106 ? -14.701 0.598 10.415 1.00 97.38 106 ARG A N 1
ATOM 770 C CA . ARG A 1 106 ? -15.605 1.737 10.643 1.00 97.38 106 ARG A CA 1
ATOM 771 C C . ARG A 1 106 ? -16.238 1.708 12.026 1.00 97.38 106 ARG A C 1
ATOM 773 O O . ARG A 1 106 ? -16.290 2.743 12.689 1.00 97.38 106 ARG A O 1
ATOM 780 N N . ASN A 1 107 ? -16.692 0.540 12.480 1.00 98.00 107 ASN A N 1
ATOM 781 C CA . ASN A 1 107 ? -17.273 0.374 13.814 1.00 98.00 107 ASN A CA 1
ATOM 782 C C . ASN A 1 107 ? -16.258 0.673 14.932 1.00 98.00 107 ASN A C 1
ATOM 784 O O . ASN A 1 107 ? -16.650 1.101 16.019 1.00 98.00 107 ASN A O 1
ATOM 788 N N . ALA A 1 108 ? -14.963 0.506 14.654 1.00 97.88 108 ALA A N 1
ATOM 789 C CA . ALA A 1 108 ? -13.861 0.878 15.537 1.00 97.88 108 ALA A CA 1
ATOM 790 C C . ALA A 1 108 ? -13.386 2.340 15.377 1.00 97.88 108 ALA A C 1
ATOM 792 O O . ALA A 1 108 ? -12.459 2.759 16.067 1.00 97.88 108 ALA A O 1
ATOM 793 N N . GLY A 1 109 ? -14.017 3.133 14.504 1.00 97.25 109 GLY A N 1
ATOM 794 C CA . GLY A 1 109 ? -13.659 4.532 14.256 1.00 97.25 109 GLY A CA 1
ATOM 795 C C . GLY A 1 109 ? -12.568 4.745 13.201 1.00 97.25 109 GLY A C 1
ATOM 796 O O . GLY A 1 109 ? -12.120 5.874 13.035 1.00 97.25 109 GLY A O 1
ATOM 797 N N . ILE A 1 110 ? -12.167 3.701 12.469 1.00 97.62 110 ILE A N 1
ATOM 798 C CA . ILE A 1 110 ? -11.218 3.760 11.349 1.00 97.62 110 ILE A CA 1
ATOM 799 C C . ILE A 1 110 ? -12.034 3.724 10.055 1.00 97.62 110 ILE A C 1
ATOM 801 O O . ILE A 1 110 ? -12.374 2.657 9.552 1.00 97.62 110 ILE A O 1
ATOM 805 N N . SER A 1 111 ? -12.437 4.890 9.548 1.00 95.38 111 SER A N 1
ATOM 806 C CA . SER A 1 111 ? -13.395 4.957 8.430 1.00 95.38 111 SER A CA 1
ATOM 807 C C . SER A 1 111 ? -12.755 5.265 7.086 1.00 95.38 111 SER A C 1
ATOM 809 O O . SER A 1 111 ? -13.373 5.028 6.047 1.00 95.38 111 SER A O 1
ATOM 811 N N . THR A 1 112 ? -11.541 5.805 7.107 1.00 95.50 112 THR A N 1
ATOM 812 C CA . THR A 1 112 ? -10.875 6.342 5.924 1.00 95.50 112 THR A CA 1
ATOM 813 C C . THR A 1 112 ? -9.469 5.785 5.764 1.00 95.50 112 THR A C 1
ATOM 815 O O . THR A 1 112 ? -8.850 5.328 6.730 1.00 95.50 112 THR A O 1
ATOM 818 N N . VAL A 1 113 ? -8.930 5.889 4.548 1.00 94.38 113 VAL A N 1
ATOM 819 C CA . VAL A 1 113 ? -7.514 5.605 4.256 1.00 94.38 113 VAL A CA 1
ATOM 820 C C . VAL A 1 113 ? -6.595 6.393 5.196 1.00 94.38 113 VAL A C 1
ATOM 822 O O . VAL A 1 113 ? -5.601 5.853 5.683 1.00 94.38 113 VAL A O 1
ATOM 825 N N . TYR A 1 114 ? -6.947 7.642 5.525 1.00 93.44 114 TYR A N 1
ATOM 826 C CA . TYR A 1 114 ? -6.198 8.448 6.488 1.00 93.44 114 TYR A CA 1
ATOM 827 C C . TYR A 1 114 ? -6.176 7.862 7.899 1.00 93.44 114 TYR A C 1
ATOM 829 O O . TYR A 1 114 ? -5.120 7.829 8.537 1.00 93.44 114 TYR A O 1
ATOM 837 N N . ASP A 1 115 ? -7.334 7.419 8.392 1.00 96.38 115 ASP A N 1
ATOM 838 C CA . ASP A 1 115 ? -7.448 6.832 9.726 1.00 96.38 115 ASP A CA 1
ATOM 839 C C . ASP A 1 115 ? -6.603 5.559 9.812 1.00 96.38 115 ASP A C 1
ATOM 841 O O . ASP A 1 115 ? -5.860 5.363 10.777 1.00 96.38 115 ASP A O 1
ATOM 845 N N . LEU A 1 116 ? -6.646 4.723 8.769 1.00 97.25 116 LEU A N 1
ATOM 846 C CA . LEU A 1 116 ? -5.840 3.508 8.697 1.00 97.25 116 LEU A CA 1
ATOM 847 C C . LEU A 1 116 ? -4.349 3.813 8.638 1.00 97.25 116 LEU A C 1
ATOM 849 O O . LEU A 1 116 ? -3.581 3.210 9.381 1.00 97.25 116 LEU A O 1
ATOM 853 N N . MET A 1 117 ? -3.934 4.790 7.831 1.00 94.88 117 MET A N 1
ATOM 854 C CA . MET A 1 117 ? -2.530 5.195 7.738 1.00 94.88 117 MET A CA 1
ATOM 855 C C . MET A 1 117 ? -1.948 5.618 9.099 1.00 94.88 117 MET A C 1
ATOM 857 O O . MET A 1 117 ? -0.749 5.474 9.336 1.00 94.88 117 MET A O 1
ATOM 861 N N . LYS A 1 118 ? -2.790 6.141 9.997 1.00 95.44 118 LYS A N 1
ATOM 862 C CA . LYS A 1 118 ? -2.429 6.539 11.367 1.00 95.44 118 LYS A CA 1
ATOM 863 C C . LYS A 1 118 ? -2.591 5.436 12.409 1.00 95.44 118 LYS A C 1
ATOM 865 O O . LYS A 1 118 ? -2.221 5.643 13.566 1.00 95.44 118 LYS A O 1
ATOM 870 N N . SER A 1 119 ? -3.180 4.313 12.029 1.00 97.12 119 SER A N 1
ATOM 871 C CA . SER A 1 119 ? -3.483 3.222 12.942 1.00 97.12 119 SER A CA 1
ATOM 872 C C . SER A 1 119 ? -2.243 2.390 13.258 1.00 97.12 119 SER A C 1
ATOM 874 O O . SER A 1 119 ? -1.221 2.437 12.572 1.00 97.12 119 SER A O 1
ATOM 876 N N . ASN A 1 120 ? -2.338 1.617 14.334 1.00 97.00 120 ASN A N 1
ATOM 877 C CA . ASN A 1 120 ? -1.333 0.642 14.720 1.00 97.00 120 ASN A CA 1
ATOM 878 C C . ASN A 1 120 ? -1.714 -0.750 14.175 1.00 97.00 120 ASN A C 1
ATOM 880 O O . ASN A 1 120 ? -2.889 -1.119 14.165 1.00 97.00 120 ASN A O 1
ATOM 884 N N . ALA A 1 121 ? -0.726 -1.517 13.705 1.00 98.06 121 ALA A N 1
ATOM 885 C CA . ALA A 1 121 ? -0.967 -2.805 13.055 1.00 98.06 121 ALA A CA 1
ATOM 886 C C . ALA A 1 121 ? -1.569 -3.842 14.011 1.00 98.06 121 ALA A C 1
ATOM 888 O O . ALA A 1 121 ? -2.435 -4.607 13.600 1.00 98.06 121 ALA A O 1
ATOM 889 N N . GLU A 1 122 ? -1.158 -3.858 15.281 1.00 98.50 122 GLU A N 1
ATOM 890 C CA . GLU A 1 122 ? -1.709 -4.758 16.293 1.00 98.50 122 GLU A CA 1
ATOM 891 C C . GLU A 1 122 ? -3.190 -4.466 16.578 1.00 98.50 122 GLU A C 1
ATOM 893 O O . GLU A 1 122 ? -3.985 -5.401 16.708 1.00 98.50 122 GLU A O 1
ATOM 898 N N . ASP A 1 123 ? -3.578 -3.189 16.619 1.00 98.31 123 ASP A N 1
ATOM 899 C CA . ASP A 1 123 ? -4.977 -2.787 16.794 1.00 98.31 123 ASP A CA 1
ATOM 900 C C . ASP A 1 123 ? -5.831 -3.187 15.584 1.00 98.31 123 ASP A C 1
ATOM 902 O O . ASP A 1 123 ? -6.880 -3.812 15.748 1.00 98.31 123 ASP A O 1
ATOM 906 N N . VAL A 1 124 ? -5.363 -2.899 14.366 1.00 98.62 124 VAL A N 1
ATOM 907 C CA . VAL A 1 124 ? -6.051 -3.271 13.115 1.00 98.62 124 VAL A CA 1
ATOM 908 C C . VAL A 1 124 ? -6.194 -4.790 12.998 1.00 98.62 124 VAL A C 1
ATOM 910 O O . VAL A 1 124 ? -7.283 -5.287 12.704 1.00 98.62 124 VAL A O 1
ATOM 913 N N . ALA A 1 125 ? -5.124 -5.534 13.292 1.00 98.69 125 ALA A N 1
ATOM 914 C CA . ALA A 1 125 ? -5.121 -6.994 13.288 1.00 98.69 125 ALA A CA 1
ATOM 915 C C . ALA A 1 125 ? -6.156 -7.566 14.259 1.00 98.69 125 ALA A C 1
ATOM 917 O O . ALA A 1 125 ? -6.895 -8.486 13.915 1.00 98.69 125 ALA A O 1
ATOM 918 N N . LYS A 1 126 ? -6.251 -6.984 15.459 1.00 98.69 126 LYS A N 1
ATOM 919 C CA . LYS A 1 126 ? -7.229 -7.381 16.471 1.00 98.69 126 LYS A CA 1
ATOM 920 C C . LYS A 1 126 ? -8.666 -7.043 16.069 1.00 98.69 126 LYS A C 1
ATOM 922 O O . LYS A 1 126 ? -9.552 -7.845 16.348 1.00 98.69 126 LYS A O 1
ATOM 927 N N . ILE A 1 127 ? -8.907 -5.877 15.464 1.00 98.62 127 ILE A N 1
ATOM 928 C CA . ILE A 1 127 ? -10.243 -5.461 15.003 1.00 98.62 127 ILE A CA 1
ATOM 929 C C . ILE A 1 127 ? -10.759 -6.418 13.925 1.00 98.62 127 ILE A C 1
ATOM 931 O O . ILE A 1 127 ? -11.915 -6.822 13.983 1.00 98.62 127 ILE A O 1
ATOM 935 N N . CYS A 1 128 ? -9.897 -6.800 12.980 1.00 98.19 128 CYS A N 1
ATOM 936 C CA . CYS A 1 128 ? -10.283 -7.586 11.806 1.00 98.19 128 CYS A CA 1
ATOM 937 C C . CYS A 1 128 ? -10.065 -9.103 11.956 1.00 98.19 128 CYS A C 1
ATOM 939 O O . CYS A 1 128 ? -10.355 -9.842 11.019 1.00 98.19 128 CYS A O 1
ATOM 941 N N . ASP A 1 129 ? -9.526 -9.572 13.087 1.00 98.19 129 ASP A N 1
ATOM 942 C CA . ASP A 1 129 ? -9.122 -10.973 13.307 1.00 98.19 129 ASP A CA 1
ATOM 943 C C . ASP A 1 129 ? -8.191 -11.509 12.195 1.00 98.19 129 ASP A C 1
ATOM 945 O O . ASP A 1 129 ? -8.415 -12.560 11.590 1.00 98.19 129 ASP A O 1
ATOM 949 N N . VAL A 1 130 ? -7.137 -10.743 11.890 1.00 98.31 130 VAL A N 1
ATOM 950 C CA . VAL A 1 130 ? -6.120 -11.082 10.876 1.00 98.31 130 VAL A CA 1
ATOM 951 C C . VAL A 1 130 ? -4.710 -11.106 11.467 1.00 98.31 130 VAL A C 1
ATOM 953 O O . VAL A 1 130 ? -4.468 -10.665 12.589 1.00 98.31 130 VAL A O 1
ATOM 956 N N . GLY A 1 131 ? -3.746 -11.625 10.701 1.00 98.19 131 GLY A N 1
ATOM 957 C CA . GLY A 1 131 ? -2.330 -11.546 11.059 1.00 98.19 131 GLY A CA 1
ATOM 958 C C . GLY A 1 131 ? -1.823 -10.100 11.099 1.00 98.19 131 GLY A C 1
ATOM 959 O O . GLY A 1 131 ? -2.238 -9.260 10.298 1.00 98.19 131 GLY A O 1
ATOM 960 N N . ILE A 1 132 ? -0.885 -9.809 12.008 1.00 98.12 132 ILE A N 1
ATOM 961 C CA . ILE A 1 132 ? -0.244 -8.483 12.116 1.00 98.12 132 ILE A CA 1
ATOM 962 C C . ILE A 1 132 ? 0.455 -8.103 10.806 1.00 98.12 132 ILE A C 1
ATOM 964 O O . ILE A 1 132 ? 0.487 -6.933 10.437 1.00 98.12 132 ILE A O 1
ATOM 968 N N . ASP A 1 133 ? 0.986 -9.080 10.073 1.00 96.44 133 ASP A N 1
ATOM 969 C CA . ASP A 1 133 ? 1.615 -8.859 8.776 1.00 96.44 133 ASP A CA 1
ATOM 970 C C . ASP A 1 133 ? 0.606 -8.398 7.712 1.00 96.44 133 ASP A C 1
ATOM 972 O O . ASP A 1 133 ? 0.921 -7.507 6.928 1.00 96.44 133 ASP A O 1
ATOM 976 N N . VAL A 1 134 ? -0.620 -8.931 7.715 1.00 97.44 134 VAL A N 1
ATOM 977 C CA . VAL A 1 134 ? -1.708 -8.471 6.833 1.00 97.44 134 VAL A CA 1
ATOM 978 C C . VAL A 1 134 ? -2.094 -7.034 7.179 1.00 97.44 134 VAL A C 1
ATOM 980 O O . VAL A 1 134 ? -2.077 -6.165 6.310 1.00 97.44 134 VAL A O 1
ATOM 983 N N . ALA A 1 135 ? -2.341 -6.755 8.461 1.00 98.31 135 ALA A N 1
ATOM 984 C CA . ALA A 1 135 ? -2.671 -5.411 8.930 1.00 98.31 135 ALA A CA 1
ATOM 985 C C . ALA A 1 135 ? -1.562 -4.390 8.615 1.00 98.31 135 ALA A C 1
ATOM 987 O O . ALA A 1 135 ? -1.834 -3.281 8.157 1.00 98.31 135 ALA A O 1
ATOM 988 N N . SER A 1 136 ? -0.297 -4.775 8.802 1.00 97.94 136 SER A N 1
ATOM 989 C CA . SER A 1 136 ? 0.853 -3.934 8.466 1.00 97.94 136 SER A CA 1
ATOM 990 C C . SER A 1 136 ? 0.928 -3.633 6.969 1.00 97.94 136 SER A C 1
ATOM 992 O O . SER A 1 136 ? 1.327 -2.527 6.604 1.00 97.94 136 SER A O 1
ATOM 994 N N . ARG A 1 137 ? 0.566 -4.584 6.099 1.00 97.38 137 ARG A N 1
ATOM 995 C CA . ARG A 1 137 ? 0.533 -4.361 4.647 1.00 97.38 137 ARG A CA 1
ATOM 996 C C . ARG A 1 137 ? -0.617 -3.451 4.238 1.00 97.38 137 ARG A C 1
ATOM 998 O O . ARG A 1 137 ? -0.385 -2.555 3.436 1.00 97.38 137 ARG A O 1
ATOM 1005 N N . TRP A 1 138 ? -1.798 -3.582 4.840 1.00 98.25 138 TRP A N 1
ATOM 1006 C CA . TRP A 1 138 ? -2.891 -2.624 4.634 1.00 98.25 138 TRP A CA 1
ATOM 1007 C C . TRP A 1 138 ? -2.478 -1.189 4.989 1.00 98.25 138 TRP A C 1
ATOM 1009 O O . TRP A 1 138 ? -2.672 -0.273 4.193 1.00 98.25 138 TRP A O 1
ATOM 1019 N N . ILE A 1 139 ? -1.826 -0.998 6.140 1.00 97.94 139 ILE A N 1
ATOM 1020 C CA . ILE A 1 139 ? -1.297 0.313 6.562 1.00 97.94 139 ILE A CA 1
ATOM 1021 C C . ILE A 1 139 ? -0.175 0.802 5.629 1.00 97.94 139 ILE A C 1
ATOM 1023 O O . ILE A 1 139 ? 0.014 2.003 5.445 1.00 97.94 139 ILE A O 1
ATOM 1027 N N . ALA A 1 140 ? 0.616 -0.099 5.042 1.00 97.88 140 ALA A N 1
ATOM 1028 C CA . ALA A 1 140 ? 1.614 0.283 4.047 1.00 97.88 140 ALA A CA 1
ATOM 1029 C C . ALA A 1 140 ? 0.949 0.758 2.746 1.00 97.88 140 ALA A C 1
ATOM 1031 O O . ALA A 1 140 ? 1.270 1.846 2.273 1.00 97.88 140 ALA A O 1
ATOM 1032 N N . MET A 1 141 ? -0.022 0.005 2.220 1.00 97.69 141 MET A N 1
ATOM 1033 C CA . MET A 1 141 ? -0.764 0.356 1.003 1.00 97.69 141 MET A CA 1
ATOM 1034 C C . MET A 1 141 ? -1.506 1.687 1.146 1.00 97.69 141 MET A C 1
ATOM 1036 O O . MET A 1 141 ? -1.489 2.505 0.226 1.00 97.69 141 MET A O 1
ATOM 1040 N N . SER A 1 142 ? -2.053 1.985 2.331 1.00 95.88 142 SER A N 1
ATOM 1041 C CA . SER A 1 142 ? -2.728 3.263 2.593 1.00 95.88 142 SER A CA 1
ATOM 1042 C C . SER A 1 142 ? -1.817 4.487 2.450 1.00 95.88 142 SER A C 1
ATOM 1044 O O . SER A 1 142 ? -2.309 5.600 2.286 1.00 95.88 142 SER A O 1
ATOM 1046 N N . LYS A 1 143 ? -0.488 4.315 2.495 1.00 95.44 143 LYS A N 1
ATOM 1047 C CA . LYS A 1 143 ? 0.477 5.403 2.260 1.00 95.44 143 LYS A CA 1
ATOM 1048 C C . LYS A 1 143 ? 0.648 5.734 0.779 1.00 95.44 143 LYS A C 1
ATOM 1050 O O . LYS A 1 143 ? 1.195 6.796 0.492 1.00 95.44 143 LYS A O 1
ATOM 1055 N N . PHE A 1 144 ? 0.207 4.857 -0.123 1.00 95.06 144 PHE A N 1
ATOM 1056 C CA . PHE A 1 144 ? 0.341 5.011 -1.574 1.00 95.06 144 PHE A CA 1
ATOM 1057 C C . PHE A 1 144 ? -1.002 5.225 -2.275 1.00 95.06 144 PHE A C 1
ATOM 1059 O O . PHE A 1 144 ? -1.036 5.944 -3.263 1.00 95.06 144 PHE A O 1
ATOM 1066 N N . ALA A 1 145 ? -2.101 4.686 -1.737 1.00 90.38 145 ALA A N 1
ATOM 1067 C CA . ALA A 1 145 ? -3.441 4.687 -2.347 1.00 90.38 145 ALA A CA 1
ATOM 1068 C C . ALA A 1 145 ? -4.067 6.075 -2.624 1.00 90.38 145 ALA A C 1
ATOM 1070 O O . ALA A 1 145 ? -5.165 6.172 -3.158 1.00 90.38 145 ALA A O 1
ATOM 1071 N N . TRP A 1 146 ? -3.405 7.159 -2.220 1.00 88.12 146 TRP A N 1
ATOM 1072 C CA . TRP A 1 146 ? -3.830 8.541 -2.459 1.00 88.12 146 TRP A CA 1
ATOM 1073 C C . TRP A 1 146 ? -2.925 9.287 -3.451 1.00 88.12 146 TRP A C 1
ATOM 1075 O O . TRP A 1 146 ? -3.188 10.449 -3.763 1.00 88.12 146 TRP A O 1
ATOM 1085 N N . LEU A 1 147 ? -1.849 8.647 -3.921 1.00 91.00 147 LEU A N 1
ATOM 1086 C CA . LEU A 1 147 ? -0.999 9.183 -4.977 1.00 91.00 147 LEU A CA 1
ATOM 1087 C C . LEU A 1 147 ? -1.747 9.085 -6.308 1.00 91.00 147 LEU A C 1
ATOM 1089 O O . LEU A 1 147 ? -2.290 8.041 -6.651 1.00 91.00 147 LEU A O 1
ATOM 1093 N N . LYS A 1 148 ? -1.745 10.163 -7.091 1.00 90.44 148 LYS A N 1
ATOM 1094 C CA . LYS A 1 148 ? -2.511 10.274 -8.341 1.00 90.44 148 LYS A CA 1
ATOM 1095 C C . LYS A 1 148 ? -2.065 9.291 -9.413 1.00 90.44 148 LYS A C 1
ATOM 1097 O O . LYS A 1 148 ? -2.804 9.056 -10.361 1.00 90.44 148 LYS A O 1
ATOM 1102 N N . SER A 1 149 ? -0.822 8.823 -9.340 1.00 94.00 149 SER A N 1
ATOM 1103 C CA . SER A 1 149 ? -0.264 7.860 -10.287 1.00 94.00 149 SER A CA 1
ATOM 1104 C C . SER A 1 149 ? -0.376 6.404 -9.835 1.00 94.00 149 SER A C 1
ATOM 1106 O O . SER A 1 149 ? 0.095 5.539 -10.573 1.00 94.00 149 SER A O 1
ATOM 1108 N N . VAL A 1 150 ? -0.954 6.139 -8.659 1.00 94.00 150 VAL A N 1
ATOM 1109 C CA . VAL A 1 150 ? -1.023 4.815 -8.030 1.00 94.00 150 VAL A CA 1
ATOM 1110 C C . VAL A 1 150 ? -2.482 4.384 -7.893 1.00 94.00 150 VAL A C 1
ATOM 1112 O O . VAL A 1 150 ? -3.232 4.953 -7.105 1.00 94.00 150 VAL A O 1
ATOM 1115 N N . SER A 1 151 ? -2.850 3.336 -8.623 1.00 93.00 151 SER A N 1
ATOM 1116 C CA . SER A 1 151 ? -4.109 2.610 -8.436 1.00 93.00 151 SER A CA 1
ATOM 1117 C C . SER A 1 151 ? -4.048 1.640 -7.242 1.00 93.00 151 SER A C 1
ATOM 1119 O O . SER A 1 151 ? -2.991 1.432 -6.643 1.00 93.00 151 SER A O 1
ATOM 1121 N N . GLU A 1 152 ? -5.173 1.009 -6.893 1.00 91.25 152 GLU A N 1
ATOM 1122 C CA . GLU A 1 152 ? -5.243 0.006 -5.812 1.00 91.25 152 GLU A CA 1
ATOM 1123 C C . GLU A 1 152 ? -4.279 -1.175 -6.075 1.00 91.25 152 GLU A C 1
ATOM 1125 O O . GLU A 1 152 ? -3.489 -1.544 -5.203 1.00 91.25 152 GLU A O 1
ATOM 1130 N N . GLU A 1 153 ? -4.234 -1.649 -7.326 1.00 93.94 153 GLU A N 1
ATOM 1131 C CA . GLU A 1 153 ? -3.312 -2.690 -7.817 1.00 93.94 153 GLU A CA 1
ATOM 1132 C C . GLU A 1 153 ? -1.837 -2.270 -7.719 1.00 93.94 153 GLU A C 1
ATOM 1134 O O . GLU A 1 153 ? -0.949 -3.068 -7.411 1.00 93.94 153 GLU A O 1
ATOM 1139 N N . ASP A 1 154 ? -1.554 -0.990 -7.974 1.00 97.12 154 ASP A N 1
ATOM 1140 C CA . ASP A 1 154 ? -0.198 -0.449 -7.880 1.00 97.12 154 ASP A CA 1
ATOM 1141 C C . ASP A 1 154 ? 0.266 -0.395 -6.426 1.00 97.12 154 ASP A C 1
ATOM 1143 O O . ASP A 1 154 ? 1.415 -0.729 -6.130 1.00 97.12 154 ASP A O 1
ATOM 1147 N N . ALA A 1 155 ? -0.619 -0.006 -5.504 1.00 96.94 155 ALA A N 1
ATOM 1148 C CA . ALA A 1 155 ? -0.319 -0.002 -4.078 1.00 96.94 155 ALA A CA 1
ATOM 1149 C C . ALA A 1 155 ? -0.025 -1.423 -3.570 1.00 96.94 155 ALA A C 1
ATOM 1151 O O . ALA A 1 155 ? 0.955 -1.608 -2.838 1.00 96.94 155 ALA A O 1
ATOM 1152 N N . GLU A 1 156 ? -0.808 -2.425 -3.993 1.00 96.25 156 GLU A N 1
ATOM 1153 C CA . GLU A 1 156 ? -0.524 -3.834 -3.695 1.00 96.25 156 GLU A CA 1
ATOM 1154 C C . GLU A 1 156 ? 0.842 -4.246 -4.253 1.00 96.25 156 GLU A C 1
ATOM 1156 O O . GLU A 1 156 ? 1.681 -4.767 -3.514 1.00 96.25 156 GLU A O 1
ATOM 1161 N N . ALA A 1 157 ? 1.120 -3.944 -5.522 1.00 98.19 157 ALA A N 1
ATOM 1162 C CA . ALA A 1 157 ? 2.380 -4.291 -6.166 1.00 98.19 157 ALA A CA 1
ATOM 1163 C C . ALA A 1 157 ? 3.603 -3.646 -5.496 1.00 98.19 157 ALA A C 1
ATOM 1165 O O . ALA A 1 157 ? 4.616 -4.318 -5.289 1.00 98.19 157 ALA A O 1
ATOM 1166 N N . ILE A 1 158 ? 3.522 -2.372 -5.102 1.00 98.50 158 ILE A N 1
ATOM 1167 C CA . ILE A 1 158 ? 4.593 -1.671 -4.376 1.00 98.50 158 ILE A CA 1
ATOM 1168 C C . ILE A 1 158 ? 4.904 -2.385 -3.049 1.00 98.50 158 ILE A C 1
ATOM 1170 O O . ILE A 1 158 ? 6.074 -2.572 -2.705 1.00 98.50 158 ILE A O 1
ATOM 1174 N N . VAL A 1 159 ? 3.873 -2.822 -2.321 1.00 98.19 159 VAL A N 1
ATOM 1175 C CA . VAL A 1 159 ? 4.019 -3.433 -0.992 1.00 98.19 159 VAL A CA 1
ATOM 1176 C C . VAL A 1 159 ? 4.401 -4.911 -1.066 1.00 98.19 159 VAL A C 1
ATOM 1178 O O . VAL A 1 159 ? 5.381 -5.321 -0.447 1.00 98.19 159 VAL A O 1
ATOM 1181 N N . TYR A 1 160 ? 3.641 -5.727 -1.793 1.00 96.94 160 TYR A N 1
ATOM 1182 C CA . TYR A 1 160 ? 3.848 -7.175 -1.872 1.00 96.94 160 TYR A CA 1
ATOM 1183 C C . TYR A 1 160 ? 4.946 -7.558 -2.859 1.00 96.94 160 TYR A C 1
ATOM 1185 O O . TYR A 1 160 ? 5.710 -8.484 -2.586 1.00 96.94 160 TYR A O 1
ATOM 1193 N N . GLY A 1 161 ? 5.032 -6.854 -3.989 1.00 97.00 161 GLY A N 1
ATOM 1194 C CA . GLY A 1 161 ? 6.053 -7.093 -5.002 1.00 97.00 161 GLY A CA 1
ATOM 1195 C C . GLY A 1 161 ? 7.366 -6.388 -4.691 1.00 97.00 161 GLY A C 1
ATOM 1196 O O . GLY A 1 161 ? 8.412 -7.025 -4.680 1.00 97.00 161 GLY A O 1
ATOM 1197 N N . GLY A 1 162 ? 7.304 -5.090 -4.395 1.00 97.19 162 GLY A N 1
ATOM 1198 C CA . GLY A 1 162 ? 8.485 -4.274 -4.104 1.00 97.19 162 GLY A CA 1
ATOM 1199 C C . GLY A 1 162 ? 9.006 -4.377 -2.671 1.00 97.19 162 GLY A C 1
ATOM 1200 O O . GLY A 1 162 ? 10.136 -3.977 -2.405 1.00 97.19 162 GLY A O 1
ATOM 1201 N N . GLY A 1 163 ? 8.200 -4.870 -1.724 1.00 97.31 163 GLY A N 1
ATOM 1202 C CA . GLY A 1 163 ? 8.567 -4.875 -0.304 1.00 97.31 163 GLY A CA 1
ATOM 1203 C C . GLY A 1 163 ? 8.701 -3.474 0.305 1.00 97.31 163 GLY A C 1
ATOM 1204 O O . GLY A 1 163 ? 9.321 -3.326 1.357 1.00 97.31 163 GLY A O 1
ATOM 1205 N N . ILE A 1 164 ? 8.152 -2.448 -0.352 1.00 97.94 164 ILE A N 1
ATOM 1206 C CA . ILE A 1 164 ? 8.294 -1.042 0.029 1.00 97.94 164 ILE A CA 1
ATOM 1207 C C . ILE A 1 164 ? 7.143 -0.655 0.959 1.00 97.94 164 ILE A C 1
ATOM 1209 O O . ILE A 1 164 ? 5.973 -0.749 0.594 1.00 97.94 164 ILE A O 1
ATOM 1213 N N . LEU A 1 165 ? 7.463 -0.193 2.170 1.00 96.19 165 LEU A N 1
ATOM 1214 C CA . LEU A 1 165 ? 6.476 0.046 3.233 1.00 96.19 165 LEU A CA 1
ATOM 1215 C C . LEU A 1 165 ? 6.213 1.530 3.509 1.00 96.19 165 LEU A C 1
ATOM 1217 O O . LEU A 1 165 ? 5.409 1.870 4.389 1.00 96.19 165 LEU A O 1
ATOM 1221 N N . GLY A 1 166 ? 6.880 2.436 2.794 1.00 94.81 166 GLY A N 1
ATOM 1222 C CA . GLY A 1 166 ? 6.647 3.869 2.930 1.00 94.81 166 GLY A CA 1
ATOM 1223 C C . GLY A 1 166 ? 7.163 4.720 1.774 1.00 94.81 166 GLY A C 1
ATOM 1224 O O . GLY A 1 166 ? 7.999 4.304 0.977 1.00 94.81 166 GLY A O 1
ATOM 1225 N N . LEU A 1 167 ? 6.680 5.965 1.727 1.00 94.75 167 LEU A N 1
ATOM 1226 C CA . LEU A 1 167 ? 7.007 6.929 0.671 1.00 94.75 167 LEU A CA 1
ATOM 1227 C C . LEU A 1 167 ? 8.504 7.229 0.568 1.00 94.75 167 LEU A C 1
ATOM 1229 O O . LEU A 1 167 ? 9.008 7.396 -0.534 1.00 94.75 167 LEU A O 1
ATOM 1233 N N . GLY A 1 168 ? 9.223 7.274 1.695 1.00 94.75 168 GLY A N 1
ATOM 1234 C CA . GLY A 1 168 ? 10.668 7.521 1.697 1.00 94.75 168 GLY A CA 1
ATOM 1235 C C . GLY A 1 168 ? 11.463 6.426 0.986 1.00 94.75 168 GLY A C 1
ATOM 1236 O O . GLY A 1 168 ? 12.386 6.734 0.241 1.00 94.75 168 GLY A O 1
ATOM 1237 N N . GLU A 1 169 ? 11.075 5.164 1.180 1.00 97.75 169 GLU A N 1
ATOM 1238 C CA . GLU A 1 169 ? 11.673 4.011 0.498 1.00 97.75 169 GLU A CA 1
ATOM 1239 C C . GLU A 1 169 ? 11.329 4.028 -0.996 1.00 97.75 169 GLU A C 1
ATOM 1241 O O . GLU A 1 169 ? 12.223 3.890 -1.829 1.00 97.75 169 GLU A O 1
ATOM 1246 N N . LEU A 1 170 ? 10.064 4.304 -1.342 1.00 97.94 170 LEU A N 1
ATOM 1247 C CA . LEU A 1 170 ? 9.634 4.441 -2.736 1.00 97.94 170 LEU A CA 1
ATOM 1248 C C . LEU A 1 170 ? 10.393 5.562 -3.458 1.00 97.94 170 LEU A C 1
ATOM 1250 O O . LEU A 1 170 ? 10.883 5.369 -4.564 1.00 97.94 170 LEU A O 1
ATOM 1254 N N . ALA A 1 171 ? 10.556 6.721 -2.820 1.00 97.88 171 ALA A N 1
ATOM 1255 C CA . ALA A 1 171 ? 11.206 7.894 -3.402 1.00 97.88 171 ALA A CA 1
ATOM 1256 C C . ALA A 1 171 ? 12.680 7.667 -3.788 1.00 97.88 171 ALA A C 1
ATOM 1258 O O . ALA A 1 171 ? 13.211 8.396 -4.631 1.00 97.88 171 ALA A O 1
ATOM 1259 N N . ILE A 1 172 ? 13.351 6.684 -3.183 1.00 98.12 172 ILE A N 1
ATOM 1260 C CA . ILE A 1 172 ? 14.756 6.352 -3.464 1.00 98.12 172 ILE A CA 1
ATOM 1261 C C . ILE A 1 172 ? 14.930 5.019 -4.200 1.00 98.12 172 ILE A C 1
ATOM 1263 O O . ILE A 1 172 ? 16.067 4.629 -4.464 1.00 98.12 172 ILE A O 1
ATOM 1267 N N . ALA A 1 173 ? 13.836 4.323 -4.518 1.00 98.44 173 ALA A N 1
ATOM 1268 C CA . ALA A 1 173 ? 13.882 3.038 -5.197 1.00 98.44 173 ALA A CA 1
ATOM 1269 C C . ALA A 1 173 ? 14.500 3.159 -6.599 1.00 98.44 173 ALA A C 1
ATOM 1271 O O . ALA A 1 173 ? 14.369 4.179 -7.285 1.00 98.44 173 ALA A O 1
ATOM 1272 N N . ASN A 1 174 ? 15.161 2.090 -7.045 1.00 98.56 174 ASN A N 1
ATOM 1273 C CA . ASN A 1 174 ? 15.571 1.957 -8.435 1.00 98.56 174 ASN A CA 1
ATOM 1274 C C . ASN A 1 174 ? 14.361 1.483 -9.274 1.00 98.56 174 ASN A C 1
ATOM 1276 O O . ASN A 1 174 ? 13.772 0.454 -8.941 1.00 98.56 174 ASN A O 1
ATOM 1280 N N . PRO A 1 175 ? 13.962 2.204 -10.341 1.00 98.75 175 PRO A N 1
ATOM 1281 C CA . PRO A 1 175 ? 12.744 1.879 -11.080 1.00 98.75 175 PRO A CA 1
ATOM 1282 C C . PRO A 1 175 ? 12.840 0.567 -11.867 1.00 98.75 175 PRO A C 1
ATOM 1284 O O . PRO A 1 175 ? 11.830 -0.114 -12.036 1.00 98.75 175 PRO A O 1
ATOM 1287 N N . GLU A 1 176 ? 14.024 0.206 -12.366 1.00 98.75 176 GLU A N 1
ATOM 1288 C CA . GLU A 1 176 ? 14.228 -1.050 -13.085 1.00 98.75 176 GLU A CA 1
ATOM 1289 C C . GLU A 1 176 ? 14.182 -2.263 -12.146 1.00 98.75 176 GLU A C 1
ATOM 1291 O O . GLU A 1 176 ? 13.498 -3.235 -12.463 1.00 98.75 176 GLU A O 1
ATOM 1296 N N . GLU A 1 177 ? 14.851 -2.187 -10.992 1.00 98.69 177 GLU A N 1
ATOM 1297 C CA . GLU A 1 177 ? 14.845 -3.244 -9.968 1.00 98.69 177 GLU A CA 1
ATOM 1298 C C . GLU A 1 177 ? 13.438 -3.440 -9.391 1.00 98.69 177 GLU A C 1
ATOM 1300 O O . GLU A 1 177 ? 12.929 -4.559 -9.375 1.00 98.69 177 GLU A O 1
ATOM 1305 N N . LEU A 1 178 ? 12.749 -2.348 -9.033 1.00 98.75 178 LEU A N 1
ATOM 1306 C CA . LEU A 1 178 ? 11.379 -2.412 -8.517 1.00 98.75 178 LEU A CA 1
ATOM 1307 C C . LEU A 1 178 ? 10.410 -3.039 -9.533 1.00 98.75 178 LEU A C 1
ATOM 1309 O O . LEU A 1 178 ? 9.565 -3.856 -9.169 1.00 98.75 178 LEU A O 1
ATOM 1313 N N . LEU A 1 179 ? 10.536 -2.703 -10.822 1.00 98.75 179 LEU A N 1
ATOM 1314 C CA . LEU A 1 179 ? 9.719 -3.332 -11.861 1.00 98.75 179 LEU A CA 1
ATOM 1315 C C . LEU A 1 179 ? 10.008 -4.835 -11.996 1.00 98.75 179 LEU A C 1
ATOM 1317 O O . LEU A 1 179 ? 9.088 -5.608 -12.271 1.00 98.75 179 LEU A O 1
ATOM 1321 N N . GLU A 1 180 ? 11.271 -5.249 -11.867 1.00 98.62 180 GLU A N 1
ATOM 1322 C CA . GLU A 1 180 ? 11.652 -6.662 -11.913 1.00 98.62 180 GLU A CA 1
ATOM 1323 C C . GLU A 1 180 ? 11.038 -7.440 -10.745 1.00 98.62 180 GLU A C 1
ATOM 1325 O O . GLU A 1 180 ? 10.442 -8.499 -10.965 1.00 98.62 180 GLU A O 1
ATOM 1330 N N . ASP A 1 181 ? 11.126 -6.898 -9.531 1.00 98.69 181 ASP A N 1
ATOM 1331 C CA . ASP A 1 181 ? 10.580 -7.521 -8.325 1.00 98.69 181 ASP A CA 1
ATOM 1332 C C . ASP A 1 181 ? 9.053 -7.646 -8.390 1.00 98.69 181 ASP A C 1
ATOM 1334 O O . ASP A 1 181 ? 8.506 -8.722 -8.135 1.00 98.69 181 ASP A O 1
ATOM 1338 N N . ILE A 1 182 ? 8.360 -6.603 -8.856 1.00 98.56 182 ILE A N 1
ATOM 1339 C CA . ILE A 1 182 ? 6.907 -6.640 -9.071 1.00 98.56 182 ILE A CA 1
ATOM 1340 C C . ILE A 1 182 ? 6.526 -7.722 -10.084 1.00 98.56 182 ILE A C 1
ATOM 1342 O O . ILE A 1 182 ? 5.643 -8.537 -9.820 1.00 98.56 182 ILE A O 1
ATOM 1346 N N . LYS A 1 183 ? 7.199 -7.777 -11.240 1.00 98.12 183 LYS A N 1
ATOM 1347 C CA . LYS A 1 183 ? 6.912 -8.801 -12.259 1.00 98.12 183 LYS A CA 1
ATOM 1348 C C . LYS A 1 183 ? 7.131 -10.208 -11.722 1.00 98.12 183 LYS A C 1
ATOM 1350 O O . LYS A 1 183 ? 6.314 -11.090 -11.964 1.00 98.12 183 LYS A O 1
ATOM 1355 N N . ARG A 1 184 ? 8.197 -10.404 -10.948 1.00 98.06 184 ARG A N 1
ATOM 1356 C CA . ARG A 1 184 ? 8.482 -11.675 -10.285 1.00 98.06 184 ARG A CA 1
ATOM 1357 C C . ARG A 1 184 ? 7.389 -12.047 -9.285 1.00 98.06 184 ARG A C 1
ATOM 1359 O O . ARG A 1 184 ? 6.995 -13.206 -9.233 1.00 98.06 184 ARG A O 1
ATOM 1366 N N . ALA A 1 185 ? 6.893 -11.092 -8.505 1.00 97.44 185 ALA A N 1
ATOM 1367 C CA . ALA A 1 185 ? 5.813 -11.331 -7.556 1.00 97.44 185 ALA A CA 1
ATOM 1368 C C . ALA A 1 185 ? 4.497 -11.704 -8.253 1.00 97.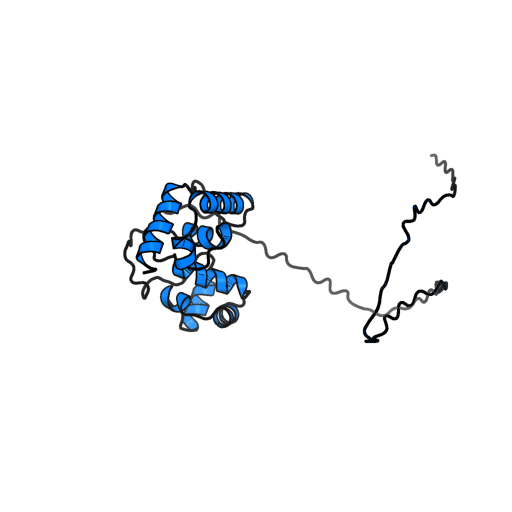44 185 ALA A C 1
ATOM 1370 O O . ALA A 1 185 ? 3.814 -12.618 -7.792 1.00 97.44 185 ALA A O 1
ATOM 1371 N N . VAL A 1 186 ? 4.187 -11.078 -9.392 1.00 96.19 186 VAL A N 1
ATOM 1372 C CA . VAL A 1 186 ? 3.053 -11.471 -10.245 1.00 96.19 186 VAL A CA 1
ATOM 1373 C C . VAL A 1 186 ? 3.238 -12.896 -10.779 1.00 96.19 186 VAL A C 1
ATOM 1375 O O . VAL A 1 186 ? 2.338 -13.721 -10.643 1.00 96.19 186 VAL A O 1
ATOM 1378 N N . ASP A 1 187 ? 4.417 -13.229 -11.315 1.00 96.25 187 ASP A N 1
ATOM 1379 C CA . ASP A 1 187 ? 4.716 -14.573 -11.839 1.00 96.25 187 ASP A CA 1
ATOM 1380 C C . ASP A 1 187 ? 4.616 -15.668 -10.758 1.00 96.25 187 ASP A C 1
ATOM 1382 O O . ASP A 1 187 ? 4.238 -16.807 -11.045 1.00 96.25 187 ASP A O 1
ATOM 1386 N N . LEU A 1 188 ? 4.943 -15.329 -9.507 1.00 95.88 188 LEU A N 1
ATOM 1387 C CA . LEU A 1 188 ? 4.832 -16.215 -8.343 1.00 95.88 188 LEU A CA 1
ATOM 1388 C C . LEU A 1 188 ? 3.423 -16.247 -7.724 1.00 95.88 188 LEU A C 1
ATOM 1390 O O . LEU A 1 188 ? 3.174 -17.067 -6.839 1.00 95.88 188 LEU A O 1
ATOM 1394 N N . GLY A 1 189 ? 2.504 -15.386 -8.173 1.00 93.75 189 GLY A N 1
ATOM 1395 C CA . GLY A 1 189 ? 1.149 -15.266 -7.629 1.00 93.75 189 GLY A CA 1
ATOM 1396 C C . GLY A 1 189 ? 1.077 -14.588 -6.257 1.00 93.75 189 GLY A C 1
ATOM 1397 O O . GLY A 1 189 ? 0.119 -14.805 -5.520 1.00 93.75 189 GLY A O 1
ATOM 1398 N N . HIS A 1 190 ? 2.094 -13.808 -5.886 1.00 91.88 190 HIS A N 1
ATOM 1399 C CA . HIS A 1 190 ? 2.106 -12.999 -4.662 1.00 91.88 190 HIS A CA 1
ATOM 1400 C C . HIS A 1 190 ? 1.394 -11.654 -4.821 1.00 91.88 190 HIS A C 1
ATOM 1402 O O . HIS A 1 190 ? 0.988 -11.079 -3.820 1.00 91.88 190 HIS A O 1
ATOM 1408 N N . VAL A 1 191 ? 1.261 -11.178 -6.059 1.00 94.62 191 VAL A N 1
ATOM 1409 C CA . VAL A 1 191 ? 0.462 -10.012 -6.451 1.00 94.62 191 VAL A CA 1
ATOM 1410 C C . VAL A 1 191 ? -0.527 -10.503 -7.496 1.00 94.62 191 VAL A C 1
ATOM 1412 O O . VAL A 1 191 ? -0.121 -11.181 -8.449 1.00 94.62 191 VAL A O 1
ATOM 1415 N N . GLN A 1 192 ? -1.812 -10.214 -7.310 1.00 90.31 192 GLN A N 1
ATOM 1416 C CA . GLN A 1 192 ? -2.835 -10.549 -8.297 1.00 90.31 192 GLN A CA 1
ATOM 1417 C C . GLN A 1 192 ? -3.089 -9.314 -9.149 1.00 90.31 192 GLN A C 1
ATOM 1419 O O . GLN A 1 192 ? -3.014 -8.202 -8.663 1.00 90.31 192 GLN A O 1
ATOM 1424 N N . VAL A 1 193 ? -3.322 -9.500 -10.446 1.00 90.00 193 VAL A N 1
ATOM 1425 C CA . VAL A 1 193 ? -3.674 -8.381 -11.322 1.00 90.00 193 VAL A CA 1
ATOM 1426 C C . VAL A 1 193 ? -4.858 -8.755 -12.204 1.00 90.00 193 VAL A C 1
ATOM 1428 O O . VAL A 1 193 ? -4.915 -9.889 -12.708 1.00 90.00 193 VAL A O 1
ATOM 1431 N N . PRO A 1 194 ? -5.787 -7.819 -12.453 1.00 90.06 194 PRO A N 1
ATOM 1432 C CA . PRO A 1 194 ? -6.871 -8.020 -13.394 1.00 90.06 194 PRO A CA 1
ATOM 1433 C C . PRO A 1 194 ? -6.368 -8.399 -14.787 1.00 90.06 194 PRO A C 1
ATOM 1435 O O . PRO A 1 194 ? -5.267 -8.050 -15.230 1.00 90.06 194 PRO A O 1
ATOM 1438 N N . ARG A 1 195 ? -7.208 -9.102 -15.549 1.00 88.44 195 ARG A N 1
ATOM 1439 C CA . ARG A 1 195 ? -6.837 -9.533 -16.902 1.00 88.44 195 ARG A CA 1
ATOM 1440 C C . ARG A 1 195 ? -6.516 -8.329 -17.793 1.00 88.44 195 ARG A C 1
ATOM 1442 O O . ARG A 1 195 ? -7.374 -7.492 -18.043 1.00 88.44 195 ARG A O 1
ATOM 1449 N N . GLY A 1 196 ? -5.317 -8.328 -18.375 1.00 88.69 196 GLY A N 1
ATOM 1450 C CA . GLY A 1 196 ? -4.864 -7.284 -19.302 1.00 88.69 196 GLY A CA 1
ATOM 1451 C C . GLY A 1 196 ? -4.165 -6.108 -18.620 1.00 88.69 196 GLY A C 1
ATOM 1452 O O . GLY A 1 196 ? -3.621 -5.257 -19.320 1.00 88.69 196 GLY A O 1
ATOM 1453 N N . TYR A 1 197 ? -4.126 -6.092 -17.288 1.00 91.69 197 TYR A N 1
ATOM 1454 C CA . TYR A 1 197 ? -3.324 -5.155 -16.523 1.00 91.69 197 TYR A CA 1
ATOM 1455 C C . TYR A 1 197 ? -1.845 -5.564 -16.568 1.00 91.69 197 TYR A C 1
ATOM 1457 O O . TYR A 1 197 ? -1.513 -6.745 -16.440 1.00 91.69 197 TYR A O 1
ATOM 1465 N N . THR A 1 198 ? -0.939 -4.608 -16.785 1.00 94.25 198 THR A N 1
ATOM 1466 C CA . THR A 1 198 ? 0.506 -4.880 -16.836 1.00 94.25 198 THR A CA 1
ATOM 1467 C C . THR A 1 198 ? 1.313 -3.724 -16.272 1.00 94.25 198 THR A C 1
ATOM 1469 O O . THR A 1 198 ? 1.153 -2.586 -16.717 1.00 94.25 198 THR A O 1
ATOM 1472 N N . PHE A 1 199 ? 2.279 -4.038 -15.414 1.00 97.31 199 PHE A N 1
ATOM 1473 C CA . PHE A 1 199 ? 3.250 -3.066 -14.925 1.00 97.31 199 PHE A CA 1
ATOM 1474 C C . PHE A 1 199 ? 4.331 -2.769 -15.967 1.00 97.31 199 PHE A C 1
ATOM 1476 O O . PHE A 1 199 ? 4.901 -3.670 -16.599 1.00 97.31 199 PHE A O 1
ATOM 1483 N N . ASN A 1 200 ? 4.660 -1.489 -16.124 1.00 98.00 200 ASN A N 1
ATOM 1484 C CA . ASN A 1 200 ? 5.734 -1.030 -16.996 1.00 98.00 200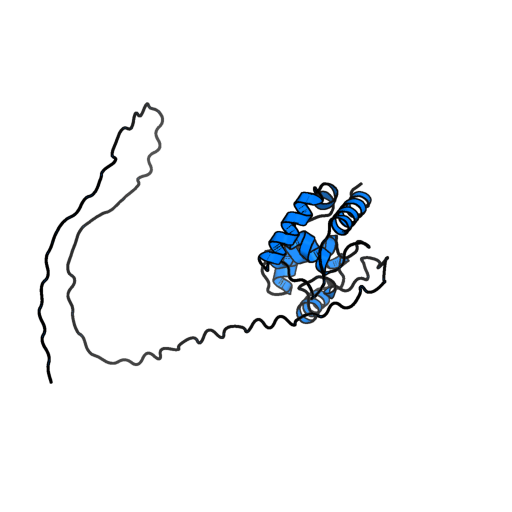 ASN A CA 1
ATOM 1485 C C . ASN A 1 200 ? 6.600 0.038 -16.316 1.00 98.00 200 ASN A C 1
ATOM 1487 O O . ASN A 1 200 ? 6.231 0.617 -15.299 1.00 98.00 200 ASN A O 1
ATOM 1491 N N . LEU A 1 201 ? 7.768 0.297 -16.902 1.00 98.56 201 LEU A N 1
ATOM 1492 C CA . LEU A 1 201 ? 8.782 1.172 -16.313 1.00 98.56 201 LEU A CA 1
ATOM 1493 C C . LEU A 1 201 ? 8.302 2.619 -16.136 1.00 98.56 201 LEU A C 1
ATOM 1495 O O . LEU A 1 201 ? 8.703 3.291 -15.192 1.00 98.56 201 LEU A O 1
ATOM 1499 N N . GLU A 1 202 ? 7.444 3.104 -17.031 1.00 98.31 202 GLU A N 1
ATOM 1500 C CA . GLU A 1 202 ? 6.944 4.476 -16.960 1.00 98.31 202 GLU A CA 1
ATOM 1501 C C . GLU A 1 202 ? 5.943 4.660 -15.814 1.00 98.31 202 GLU A C 1
ATOM 1503 O O . GLU A 1 202 ? 5.920 5.731 -15.213 1.00 98.31 202 GLU A O 1
ATOM 1508 N N . MET A 1 203 ? 5.170 3.626 -15.463 1.00 98.12 203 MET A N 1
ATOM 1509 C CA . MET A 1 203 ? 4.334 3.632 -14.253 1.00 98.12 203 MET A CA 1
ATOM 1510 C C . MET A 1 203 ? 5.211 3.742 -13.004 1.00 98.12 203 MET A C 1
ATOM 1512 O O . MET A 1 203 ? 5.078 4.696 -12.244 1.00 98.12 203 MET A O 1
ATOM 1516 N N . VAL A 1 204 ? 6.200 2.852 -12.871 1.00 98.69 204 VAL A N 1
ATOM 1517 C CA . VAL A 1 204 ? 7.100 2.817 -11.706 1.00 98.69 204 VAL A CA 1
ATOM 1518 C C . VAL A 1 204 ? 7.843 4.142 -11.516 1.00 98.69 204 VAL A C 1
ATOM 1520 O O . VAL A 1 204 ? 7.909 4.672 -10.408 1.00 98.69 204 VAL A O 1
ATOM 1523 N N . LYS A 1 205 ? 8.356 4.736 -12.600 1.00 98.69 205 LYS A N 1
ATOM 1524 C CA . LYS A 1 205 ? 8.994 6.059 -12.543 1.00 98.69 205 LYS A CA 1
ATOM 1525 C C . LYS A 1 205 ? 8.040 7.142 -12.042 1.00 98.69 205 LYS A C 1
ATOM 1527 O O . LYS A 1 205 ? 8.466 7.981 -11.256 1.00 98.69 205 LYS A O 1
ATOM 1532 N N . LYS A 1 206 ? 6.774 7.141 -12.475 1.00 98.19 206 LYS A N 1
ATOM 1533 C CA . LYS A 1 206 ? 5.783 8.122 -12.004 1.00 98.19 206 LYS A CA 1
ATOM 1534 C C . LYS A 1 206 ? 5.530 7.988 -10.506 1.00 98.19 206 LYS A C 1
ATOM 1536 O O . LYS A 1 206 ? 5.568 9.009 -9.828 1.00 98.19 206 LYS A O 1
ATOM 1541 N N . TRP A 1 207 ? 5.379 6.766 -9.992 1.00 97.94 207 TRP A N 1
ATOM 1542 C CA . TRP A 1 207 ? 5.189 6.536 -8.555 1.00 97.94 207 TRP A CA 1
ATOM 1543 C C . TRP A 1 207 ? 6.363 7.071 -7.738 1.00 97.94 207 TRP A C 1
ATOM 1545 O O . TRP A 1 207 ? 6.169 7.764 -6.743 1.00 97.94 207 TRP A O 1
ATOM 1555 N N . ILE A 1 208 ? 7.592 6.793 -8.186 1.00 98.19 208 ILE A N 1
ATOM 1556 C CA . ILE A 1 208 ? 8.820 7.249 -7.524 1.00 98.19 208 ILE A CA 1
ATOM 1557 C C . ILE A 1 208 ? 8.923 8.780 -7.553 1.00 98.19 208 ILE A C 1
ATOM 1559 O O . ILE A 1 208 ? 9.229 9.396 -6.531 1.00 98.19 208 ILE A O 1
ATOM 1563 N N . GLU A 1 209 ? 8.669 9.416 -8.700 1.00 97.56 209 GLU A N 1
ATOM 1564 C CA . GLU A 1 209 ? 8.704 10.880 -8.816 1.00 97.56 209 GLU A CA 1
ATOM 1565 C C . GLU A 1 209 ? 7.617 11.559 -7.976 1.00 97.56 209 GLU A C 1
ATOM 1567 O O . GLU A 1 209 ? 7.879 12.576 -7.329 1.00 97.56 209 GLU A O 1
ATOM 1572 N N . GLU A 1 210 ? 6.414 10.987 -7.928 1.00 95.81 210 GLU A N 1
ATOM 1573 C CA . GLU A 1 210 ? 5.343 11.495 -7.078 1.00 95.81 210 GLU A CA 1
ATOM 1574 C C . GLU A 1 210 ? 5.690 11.328 -5.592 1.00 95.81 210 GLU A C 1
ATOM 1576 O O . GLU A 1 210 ? 5.592 12.294 -4.831 1.00 95.81 210 GLU A O 1
ATOM 1581 N N . ALA A 1 211 ? 6.221 10.170 -5.185 1.00 95.69 211 ALA A N 1
ATOM 1582 C CA . ALA A 1 211 ? 6.685 9.931 -3.820 1.00 95.69 211 ALA A CA 1
ATOM 1583 C C . ALA A 1 211 ? 7.754 10.949 -3.384 1.00 95.69 211 ALA A C 1
ATOM 1585 O O . ALA A 1 211 ? 7.635 11.536 -2.307 1.00 95.69 211 ALA A O 1
ATOM 1586 N N . LYS A 1 212 ? 8.739 11.258 -4.244 1.00 95.94 212 LYS A N 1
ATOM 1587 C CA . LYS A 1 212 ? 9.759 12.299 -3.982 1.00 95.94 212 LYS A CA 1
ATOM 1588 C C . LYS A 1 212 ? 9.155 13.671 -3.687 1.00 95.94 212 LYS A C 1
ATOM 1590 O O . LYS A 1 212 ? 9.749 14.466 -2.956 1.00 95.94 212 LYS A O 1
ATOM 1595 N N . SER A 1 213 ? 7.995 13.984 -4.262 1.00 93.38 213 SER A N 1
ATOM 1596 C CA . SER A 1 213 ? 7.327 15.267 -4.036 1.00 93.38 213 SER A CA 1
ATOM 1597 C C . SER A 1 213 ? 6.727 15.394 -2.626 1.00 93.38 213 SER A C 1
ATOM 1599 O O . SER A 1 213 ? 6.556 16.518 -2.147 1.00 93.38 213 SER A O 1
ATOM 1601 N N . HIS A 1 214 ? 6.515 14.264 -1.939 1.00 87.62 214 HIS A N 1
ATOM 1602 C CA . HIS A 1 214 ? 5.908 14.162 -0.609 1.00 87.62 214 HIS A CA 1
ATOM 1603 C C . HIS A 1 214 ? 6.895 13.833 0.525 1.00 87.62 214 HIS A C 1
ATOM 1605 O O . HIS A 1 214 ? 6.497 13.825 1.687 1.00 87.62 214 HIS A O 1
ATOM 1611 N N . THR A 1 215 ? 8.178 13.599 0.227 1.00 86.31 215 THR A N 1
ATOM 1612 C CA . THR A 1 215 ? 9.206 13.197 1.214 1.00 86.31 215 THR A CA 1
ATOM 1613 C C . THR A 1 215 ? 10.243 14.288 1.513 1.00 86.31 215 THR A C 1
ATOM 1615 O O . THR A 1 215 ? 11.380 13.970 1.863 1.00 86.31 215 THR A O 1
ATOM 1618 N N . LYS A 1 216 ? 9.896 15.564 1.314 1.00 60.09 216 LYS A N 1
ATOM 1619 C CA . LYS A 1 216 ? 10.809 16.702 1.527 1.00 60.09 216 LYS A CA 1
ATOM 1620 C C . LYS A 1 216 ? 11.016 17.054 2.995 1.00 60.09 216 LYS A C 1
ATOM 1622 O O . LYS A 1 216 ? 10.027 17.014 3.757 1.00 60.09 216 LYS A O 1
#

Sequence (216 aa):
MNSVEKKGAVVGTIVFSGIALLLLIASSNTFSVVTLLMISATGLIGVVCSKDSTAGEIVESRAVAKKEVHPIEEYVPEVEIPDAVLESLPIETIEGIGKAYGEDLRNAGISTVYDLMKSNAEDVAKICDVGIDVASRWIAMSKFAWLKSVSEEDAEAIVYGGGILGLGELAIANPEELLEDIKRAVDLGHVQVPRGYTFNLEMVKKWIEEAKSHTK

Radius of gyration: 30.2 Å; chains: 1; bounding box: 62×88×52 Å

Secondary structure (DSSP, 8-state):
---------------------------------------------------------------------------------TT--GGGSBGGGSTT--HHHHHHHHHTT--BHHHHHTS-HHHHHHHHT--HHHHHHHHHHTTTTTSTT--HHHHHIIIIIT---SHHHHHH--HHHHHHHHHHHHHTTSS---TT----HHHHHHHHHHHHHH--

Foldseek 3Di:
DDDDDDDDDDDDDDDDDDDDDDDDDDDDDDDDDDDDDDDDDDDDDDDDDDDDDDDDDPPPPPPPPPPPPDPQDADDPDDPPLAPPQVHAALCQAPPCDPVLCVLCVVVVNGGLVSLLVDQLVVSCVSRVHDSVVSQLSNQLSQQCNHSLAGNLNSQLCCQQVVHRHLVCLLPDDLVVSLVSSVVCCVVVSRDDHPPDHDDSVSSVSSNVSSVVVPD